Protein AF-0000000080875161 (afdb_homodimer)

Sequence (380 aa):
MRLSSLFLLLPAFALGGCERITLDGEDHDDTDQGAIRWHRCPEPSSPDALVIPAVVSSERERNPDGTKLALFQCWEFKYAVPSVPGLETASLIPWGNFAESFQFDIKGAYHQPPHSPPAVSLIVFTSGEGTMTIPGTGQKWRGRGGDILIAADTDGSHEMDWKAGTRVVDFSFSDLEAIPAHEVVPARGAMRLSSLFLLLPAFALGGCERITLDGEDHDDTDQGAIRWHRCPEPSSPDALVIPAVVSSERERNPDGTKLALFQCWEFKYAVPSVPGLETASLIPWGNFAESFQFDIKGAYHQPPHSPPAVSLIVFTSGEGTMTIPGTGQKWRGRGGDILIAADTDGSHEMDWKAGTRVVDFSFSDLEAIPAHEVVPARGA

Foldseek 3Di:
DDPPPPPPPVPDPPPPDPDDPPPPPPPPPPVCVDAQDEWAADDAPDPQKDKAKEKAFDPPDADPVGFTFIDIFIKMDGFPACADVVGGNDTDDDLDDFPDKDKDAAAAKDKFAKDADQAWKKKAKQAFKKKKDRPPPSYIYMDGHGHIYTYHHNRHIIMMTGHHGIIMMITGDPHPVSGDDIDTDDTPPD/DDPPPPPPPPPDPPPPDPPPPPCPPPPPVPVCPDAQDEWAADDAPDPQKDKAKEKAFDPPDADPVGFTFIDIFIKIDGFPACADVVGGNDTDDDLDDFPDKDKDAAAAKDKFAKDADQAWKKKAKQAFKKKKDRPPPSYIYMDGHGHIYTYHHNRHIIIMTGHHGIIMMITGDPHPVSGDDIDTDDTPPD

pLDDT: mean 83.75, std 26.01, range [23.19, 98.81]

Solvent-accessible surface area (backbone atoms only — not comparable to full-atom values): 20676 Å² total; per-residue (Å²): 136,83,82,75,80,80,75,78,74,74,78,78,78,74,77,70,78,70,74,81,76,75,74,77,72,79,77,78,76,76,72,79,74,68,71,77,40,72,63,41,64,50,78,51,94,45,94,62,37,45,58,40,43,29,35,30,42,38,92,80,48,58,41,96,88,65,43,28,27,43,40,82,46,20,36,37,31,61,44,78,37,71,53,34,90,85,41,63,45,19,25,28,35,68,52,42,53,30,66,38,26,36,38,40,39,24,66,37,62,42,75,34,68,74,43,45,51,95,49,30,25,50,33,34,25,35,28,46,37,39,35,38,34,32,79,95,67,38,38,29,39,77,44,31,46,20,35,59,38,34,41,48,19,53,60,13,37,34,26,38,42,37,35,49,58,17,26,35,40,40,34,20,35,82,40,76,83,55,51,62,78,66,42,83,47,77,40,50,94,107,138,87,83,79,78,80,79,81,79,78,77,82,79,76,78,71,79,77,72,80,75,76,76,78,70,79,77,78,76,77,74,78,76,71,70,76,40,72,64,40,64,49,79,52,96,44,95,59,38,46,59,38,43,29,34,30,43,38,92,80,49,58,41,96,87,66,43,27,26,43,38,81,46,21,34,37,32,62,43,77,37,72,54,34,90,86,41,64,46,18,27,29,36,71,51,42,55,30,66,39,26,34,39,40,38,25,67,38,62,44,77,32,66,75,42,44,51,93,50,31,26,49,34,34,27,36,27,45,36,38,35,37,34,32,78,96,67,39,39,30,39,77,45,32,45,20,36,58,38,34,40,50,20,53,59,13,37,34,27,38,43,37,36,49,58,18,26,34,39,40,34,21,35,79,40,75,82,55,52,63,78,64,43,84,46,77,40,51,94,106

Radius of gyration: 35.84 Å; Cα contacts (8 Å, |Δi|>4): 919; chains: 2; bounding box: 133×148×77 Å

Nearest PDB structures (foldseek):
  8w4b-assembly1_A  TM=6.242E-01  e=8.462E-02  Xenopus laevis
  7w2b-assembly4_J  TM=6.092E-01  e=9.417E-02  Xenopus laevis
  8wue-assembly2_F  TM=6.113E-01  e=1.298E-01  Xenopus laevis
  5hk2-assembly1_B  TM=4.617E-01  e=1.608E-01  Homo sapiens
  6djz-assembly1_B  TM=4.595E-01  e=2.744E-01  Homo sapiens

Organism: NCBI:txid59557

Structure (mmCIF, N/CA/C/O backbone):
data_AF-0000000080875161-model_v1
#
loop_
_entity.id
_entity.type
_entity.pdbx_description
1 polymer 'Cupin 2 conserved barrel domain-containing protein'
#
loop_
_atom_site.group_PDB
_atom_site.id
_atom_site.type_symbol
_atom_site.label_atom_id
_atom_site.label_alt_id
_atom_site.label_comp_id
_atom_site.label_asym_id
_atom_site.label_entity_id
_atom_site.label_seq_id
_atom_site.pdbx_PDB_ins_code
_atom_site.Cartn_x
_atom_site.Cartn_y
_atom_site.Cartn_z
_atom_site.occupancy
_atom_site.B_iso_or_equiv
_atom_site.auth_seq_id
_atom_site.auth_comp_id
_atom_site.auth_asym_id
_atom_site.auth_atom_id
_atom_site.pdbx_PDB_model_num
ATOM 1 N N . MET A 1 1 ? 64.75 -75.688 -55.812 1 28.05 1 MET A N 1
ATOM 2 C CA . MET A 1 1 ? 63.938 -75.125 -54.75 1 28.05 1 MET A CA 1
ATOM 3 C C . MET A 1 1 ? 63.5 -73.688 -55.062 1 28.05 1 MET A C 1
ATOM 5 O O . MET A 1 1 ? 64.312 -72.812 -55.125 1 28.05 1 MET A O 1
ATOM 9 N N . ARG A 1 2 ? 62.406 -73.5 -55.938 1 29.41 2 ARG A N 1
ATOM 10 C CA . ARG A 1 2 ? 61.969 -72.438 -56.812 1 29.41 2 ARG A CA 1
ATOM 11 C C . ARG A 1 2 ? 61.438 -71.25 -56 1 29.41 2 ARG A C 1
ATOM 13 O O . ARG A 1 2 ? 60.531 -71.438 -55.188 1 29.41 2 ARG A O 1
ATOM 20 N N . LEU A 1 3 ? 62.219 -70.312 -55.594 1 33.34 3 LEU A N 1
ATOM 21 C CA . LEU A 1 3 ? 62.094 -69.125 -54.75 1 33.34 3 LEU A CA 1
ATOM 22 C C . LEU A 1 3 ? 61.094 -68.125 -55.344 1 33.34 3 LEU A C 1
ATOM 24 O O . LEU A 1 3 ? 61.344 -67.5 -56.375 1 33.34 3 LEU A O 1
ATOM 28 N N . SER A 1 4 ? 59.688 -68.625 -55.281 1 31.45 4 SER A N 1
ATOM 29 C CA . SER A 1 4 ? 58.625 -67.938 -56 1 31.45 4 SER A CA 1
ATOM 30 C C . SER A 1 4 ? 58.438 -66.5 -55.531 1 31.45 4 SER A C 1
ATOM 32 O O . SER A 1 4 ? 58.625 -66.25 -54.344 1 31.45 4 SER A O 1
ATOM 34 N N . SER A 1 5 ? 58.656 -65.5 -56.438 1 30.7 5 SER A N 1
ATOM 35 C CA . SER A 1 5 ? 58.688 -64.062 -56.469 1 30.7 5 SER A CA 1
ATOM 36 C C . SER A 1 5 ? 57.375 -63.469 -56.031 1 3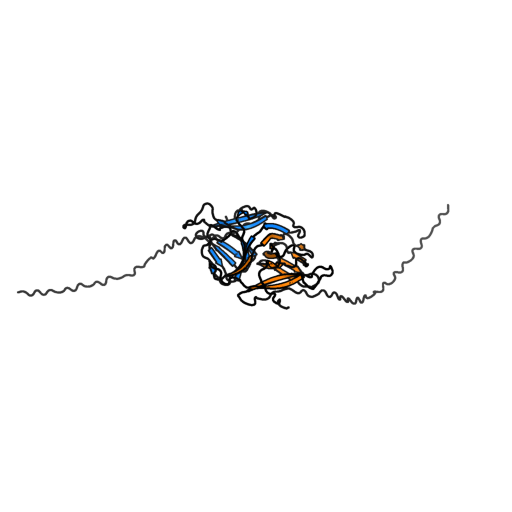0.7 5 SER A C 1
ATOM 38 O O . SER A 1 5 ? 56.375 -63.531 -56.75 1 30.7 5 SER A O 1
ATOM 40 N N . LEU A 1 6 ? 57.062 -63.531 -54.688 1 29.44 6 LEU A N 1
ATOM 41 C CA . LEU A 1 6 ? 55.75 -63.188 -54.125 1 29.44 6 LEU A CA 1
ATOM 42 C C . LEU A 1 6 ? 55.438 -61.719 -54.344 1 29.44 6 LEU A C 1
ATOM 44 O O . LEU A 1 6 ? 56.156 -60.844 -53.812 1 29.44 6 LEU A O 1
ATOM 48 N N . PHE A 1 7 ? 55.062 -61.375 -55.625 1 27.67 7 PHE A N 1
ATOM 49 C CA . PHE A 1 7 ? 54.844 -60 -56.062 1 27.67 7 PHE A CA 1
ATOM 50 C C . PHE A 1 7 ? 53.781 -59.312 -55.219 1 27.67 7 PHE A C 1
ATOM 52 O O . PHE A 1 7 ? 52.656 -59.844 -55.094 1 27.67 7 PHE A O 1
ATOM 59 N N . LEU A 1 8 ? 54.188 -58.531 -54.25 1 26.08 8 LEU A N 1
ATOM 60 C CA . LEU A 1 8 ? 53.469 -57.781 -53.219 1 26.08 8 LEU A CA 1
ATOM 61 C C . LEU A 1 8 ? 52.531 -56.75 -53.844 1 26.08 8 LEU A C 1
ATOM 63 O O . LEU A 1 8 ? 52.969 -55.781 -54.469 1 26.08 8 LEU A O 1
ATOM 67 N N . LEU A 1 9 ? 51.5 -57.312 -54.562 1 26.25 9 LEU A N 1
ATOM 68 C CA . LEU A 1 9 ? 50.562 -56.438 -55.281 1 26.25 9 LEU A CA 1
ATOM 69 C C . LEU A 1 9 ? 49.938 -55.406 -54.344 1 26.25 9 LEU A C 1
ATOM 71 O O . LEU A 1 9 ? 49.281 -55.781 -53.375 1 26.25 9 LEU A O 1
ATOM 75 N N . LEU A 1 10 ? 50.656 -54.281 -54.125 1 29.05 10 LEU A N 1
ATOM 76 C CA . LEU A 1 10 ? 50.219 -53.188 -53.25 1 29.05 10 LEU A CA 1
ATOM 77 C C . LEU A 1 10 ? 48.875 -52.625 -53.688 1 29.05 10 LEU A C 1
ATOM 79 O O . LEU A 1 10 ? 48.719 -52.219 -54.844 1 29.05 10 LEU A O 1
ATOM 83 N N . PRO A 1 11 ? 47.75 -53.219 -53.188 1 28.38 11 PRO A N 1
ATOM 84 C CA . PRO A 1 11 ? 46.406 -52.844 -53.656 1 28.38 11 PRO A CA 1
ATOM 85 C C . PRO A 1 11 ? 46.188 -51.344 -53.625 1 28.38 11 PRO A C 1
ATOM 87 O O . PRO A 1 11 ? 46.812 -50.625 -52.875 1 28.38 11 PRO A O 1
ATOM 90 N N . ALA A 1 12 ? 45.906 -50.719 -54.75 1 25.67 12 ALA A N 1
ATOM 91 C CA . ALA A 1 12 ? 45.594 -49.344 -55.125 1 25.67 12 ALA A CA 1
ATOM 92 C C . ALA A 1 12 ? 44.5 -48.812 -54.219 1 25.67 12 ALA A C 1
ATOM 94 O O . ALA A 1 12 ? 43.438 -49.406 -54.094 1 25.67 12 ALA A O 1
ATOM 95 N N . PHE A 1 13 ? 44.812 -48.094 -53.156 1 26.91 13 PHE A N 1
ATOM 96 C CA . PHE A 1 13 ? 43.969 -47.438 -52.188 1 26.91 13 PHE A CA 1
ATOM 97 C C . PHE A 1 13 ? 43.031 -46.438 -52.875 1 26.91 13 PHE A C 1
ATOM 99 O O . PHE A 1 13 ? 43.5 -45.438 -53.438 1 26.91 13 PHE A O 1
ATOM 106 N N . ALA A 1 14 ? 42.094 -46.938 -53.688 1 24.45 14 ALA A N 1
ATOM 107 C CA . ALA A 1 14 ? 41.156 -46.031 -54.344 1 24.45 14 ALA A CA 1
ATOM 108 C C . ALA A 1 14 ? 40.594 -45.031 -53.344 1 24.45 14 ALA A C 1
ATOM 110 O O . ALA A 1 14 ? 40.094 -45.406 -52.281 1 24.45 14 ALA A O 1
ATOM 111 N N . LEU A 1 15 ? 41.156 -43.812 -53.406 1 27.97 15 LEU A N 1
ATOM 112 C CA . LEU A 1 15 ? 40.781 -42.594 -52.688 1 27.97 15 LEU A CA 1
ATOM 113 C C . LEU A 1 15 ? 39.281 -42.312 -52.875 1 27.97 15 LEU A C 1
ATOM 115 O O . LEU A 1 15 ? 38.844 -41.969 -53.969 1 27.97 15 LEU A O 1
ATOM 119 N N . GLY A 1 16 ? 38.438 -43.281 -52.438 1 25.69 16 GLY A N 1
ATOM 120 C CA . GLY A 1 16 ? 37 -43 -52.594 1 25.69 16 GLY A CA 1
ATOM 121 C C . GLY A 1 16 ? 36.625 -41.594 -52.219 1 25.69 16 GLY A C 1
ATOM 122 O O . GLY A 1 16 ? 37.25 -40.969 -51.344 1 25.69 16 GLY A O 1
ATOM 123 N N . GLY A 1 17 ? 36.156 -40.875 -53.25 1 23.19 17 GLY A N 1
ATOM 124 C CA . GLY A 1 17 ? 35.625 -39.531 -53.312 1 23.19 17 GLY A CA 1
ATOM 125 C C . GLY A 1 17 ? 34.719 -39.188 -52.125 1 23.19 17 GLY A C 1
ATOM 126 O O . GLY A 1 17 ? 33.781 -39.938 -51.844 1 23.19 17 GLY A O 1
ATOM 127 N N . CYS A 1 18 ? 35.188 -38.531 -51.125 1 25.72 18 CYS A N 1
ATOM 128 C CA . CYS A 1 18 ? 34.5 -38.094 -49.938 1 25.72 18 CYS A CA 1
ATOM 129 C C . CYS A 1 18 ? 33.312 -37.219 -50.281 1 25.72 18 CYS A C 1
ATOM 131 O O . CYS A 1 18 ? 32.75 -36.562 -49.406 1 25.72 18 CYS A O 1
ATOM 133 N N . GLU A 1 19 ? 32.625 -37.406 -51.375 1 25.56 19 GLU A N 1
ATOM 134 C CA . GLU A 1 19 ? 31.844 -36.156 -51.469 1 25.56 19 GLU A CA 1
ATOM 135 C C . GLU A 1 19 ? 31.109 -35.875 -50.156 1 25.56 19 GLU A C 1
ATOM 137 O O . GLU A 1 19 ? 30.891 -36.781 -49.344 1 25.56 19 GLU A O 1
ATOM 142 N N . ARG A 1 20 ? 30.703 -34.406 -50.125 1 24.88 20 ARG A N 1
ATOM 143 C CA . ARG A 1 20 ? 30.078 -33.469 -49.219 1 24.88 20 ARG A CA 1
ATOM 144 C C . ARG A 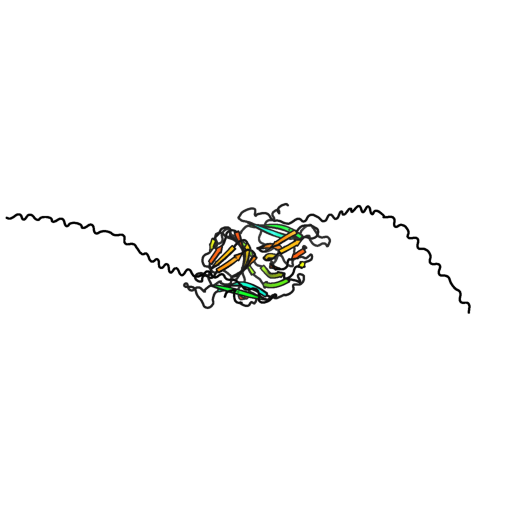1 20 ? 28.672 -33.906 -48.844 1 24.88 20 ARG A C 1
ATOM 146 O O . ARG A 1 20 ? 27.781 -33.969 -49.688 1 24.88 20 ARG A O 1
ATOM 153 N N . ILE A 1 21 ? 28.594 -34.844 -47.938 1 23.67 21 ILE A N 1
ATOM 154 C CA . ILE A 1 21 ? 27.25 -35.094 -47.406 1 23.67 21 ILE A CA 1
ATOM 155 C C . ILE A 1 21 ? 26.594 -33.781 -47 1 23.67 21 ILE A C 1
ATOM 157 O O . ILE A 1 21 ? 27.141 -33.031 -46.219 1 23.67 21 ILE A O 1
ATOM 161 N N . THR A 1 22 ? 25.938 -33.156 -47.969 1 24.25 22 THR A N 1
ATOM 162 C CA . THR A 1 22 ? 25.031 -32.062 -47.688 1 24.25 22 THR A CA 1
ATOM 163 C C . THR A 1 22 ? 24.031 -32.469 -46.594 1 24.25 22 THR A C 1
ATOM 165 O O . THR A 1 22 ? 23.234 -33.406 -46.812 1 24.25 22 THR A O 1
ATOM 168 N N . LEU A 1 23 ? 24.406 -32.406 -45.312 1 23.62 23 LEU A N 1
ATOM 169 C CA . LEU A 1 23 ? 23.484 -32.562 -44.219 1 23.62 23 LEU A CA 1
ATOM 170 C C . LEU A 1 23 ? 22.234 -31.719 -44.406 1 23.62 23 LEU A C 1
ATOM 172 O O . LEU A 1 23 ? 22.312 -30.5 -44.469 1 23.62 23 LEU A O 1
ATOM 176 N N . ASP A 1 24 ? 21.344 -32.156 -45.219 1 25.91 24 ASP A N 1
ATOM 177 C CA . ASP A 1 24 ? 19.984 -31.594 -45.125 1 25.91 24 ASP A CA 1
ATOM 178 C C . ASP A 1 24 ? 19.484 -31.609 -43.688 1 25.91 24 ASP A C 1
ATOM 180 O O . ASP A 1 24 ? 19.172 -32.656 -43.156 1 25.91 24 ASP A O 1
ATOM 184 N N . GLY A 1 25 ? 20.156 -31.031 -42.719 1 23.97 25 GLY A N 1
ATOM 185 C CA . GLY A 1 25 ? 19.656 -30.906 -41.344 1 23.97 25 GLY A CA 1
ATOM 186 C C . GLY A 1 25 ? 18.234 -30.391 -41.281 1 23.97 25 GLY A C 1
ATOM 187 O O . GLY A 1 25 ? 17.984 -29.203 -41.5 1 23.97 25 GLY A O 1
ATOM 188 N N . GLU A 1 26 ? 17.156 -31.109 -41.656 1 29.55 26 GLU A N 1
ATOM 189 C CA . GLU A 1 26 ? 15.797 -30.75 -41.281 1 29.55 26 GLU A CA 1
ATOM 190 C C . GLU A 1 26 ? 15.711 -30.5 -39.781 1 29.55 26 GLU A C 1
ATOM 192 O O . GLU A 1 26 ? 15.867 -31.422 -38.969 1 29.55 26 GLU A O 1
ATOM 197 N N . ASP A 1 27 ? 16.234 -29.469 -39.188 1 28.19 27 ASP A N 1
ATOM 198 C CA . ASP A 1 27 ? 15.938 -29.047 -37.812 1 28.19 27 ASP A CA 1
ATOM 199 C C . ASP A 1 27 ? 14.43 -28.969 -37.562 1 28.19 27 ASP A C 1
ATOM 201 O O . ASP A 1 27 ? 13.75 -28.109 -38.125 1 28.19 27 ASP A O 1
ATOM 205 N N . HIS A 1 28 ? 13.648 -30.016 -37.406 1 30.58 28 HIS A N 1
ATOM 206 C CA . HIS A 1 28 ? 12.344 -30 -36.781 1 30.58 28 HIS A CA 1
ATOM 207 C C . HIS A 1 28 ? 12.414 -29.406 -35.375 1 30.58 28 HIS A C 1
ATOM 209 O O . HIS A 1 28 ? 12.766 -30.094 -34.406 1 30.58 28 HIS A O 1
ATOM 215 N N . ASP A 1 29 ? 12.883 -28.234 -35.062 1 30.44 29 ASP A N 1
ATOM 216 C CA . ASP A 1 29 ? 12.688 -27.562 -33.781 1 30.44 29 ASP A CA 1
ATOM 217 C C . ASP A 1 29 ? 11.211 -27.547 -33.406 1 30.44 29 ASP A C 1
ATOM 219 O O . ASP A 1 29 ? 10.461 -26.688 -33.844 1 30.44 29 ASP A O 1
ATOM 223 N N . ASP A 1 30 ? 10.508 -28.531 -33.156 1 33.06 30 ASP A N 1
ATOM 224 C CA . ASP A 1 30 ? 9.234 -28.594 -32.438 1 33.06 30 ASP A CA 1
ATOM 225 C C . ASP A 1 30 ? 9.336 -27.906 -31.094 1 33.06 30 ASP A C 1
ATOM 227 O O . ASP A 1 30 ? 9.445 -28.562 -30.062 1 33.06 30 ASP A O 1
ATOM 231 N N . THR A 1 31 ? 10.164 -26.984 -30.656 1 35.44 31 THR A N 1
ATOM 232 C CA . THR A 1 31 ? 10.023 -26.219 -29.438 1 35.44 31 THR A CA 1
ATOM 233 C C . THR A 1 31 ? 8.617 -25.641 -29.312 1 35.44 31 THR A C 1
ATOM 235 O O . THR A 1 31 ? 8.281 -24.672 -29.984 1 35.44 31 THR A O 1
ATOM 238 N N . ASP A 1 32 ? 7.59 -26.297 -29.125 1 35.56 32 ASP A N 1
ATOM 239 C CA . ASP A 1 32 ? 6.285 -25.828 -28.672 1 35.56 32 ASP A CA 1
ATOM 240 C C . ASP A 1 32 ? 6.441 -24.75 -27.594 1 35.56 32 ASP A C 1
ATOM 242 O O . ASP A 1 32 ? 6.531 -25.047 -26.406 1 35.56 32 ASP A O 1
ATOM 246 N N . GLN A 1 33 ? 7.355 -23.844 -27.344 1 42.84 33 GLN A N 1
ATOM 247 C CA . GLN A 1 33 ? 7.398 -22.641 -26.516 1 42.84 33 GLN A CA 1
ATOM 248 C C . GLN A 1 33 ? 6.023 -21.984 -26.422 1 42.84 33 GLN A C 1
ATOM 250 O O . GLN A 1 33 ? 5.578 -21.344 -27.375 1 42.84 33 GLN A O 1
ATOM 255 N N . GLY A 1 34 ? 5.02 -22.469 -25.75 1 51.78 34 GLY A N 1
ATOM 256 C CA . GLY A 1 34 ? 3.637 -22.047 -25.578 1 51.78 34 GLY A CA 1
ATOM 257 C C . GLY A 1 34 ? 3.477 -20.547 -25.469 1 51.78 34 GLY A C 1
ATOM 258 O O . GLY A 1 34 ? 4.441 -19.828 -25.188 1 51.78 34 GLY A O 1
ATOM 259 N N . ALA A 1 35 ? 2.502 -19.906 -26.125 1 76.19 35 ALA A N 1
ATOM 260 C CA . ALA A 1 35 ? 2.121 -18.5 -26.203 1 76.19 35 ALA A CA 1
ATOM 261 C C . ALA A 1 35 ? 1.954 -17.891 -24.828 1 76.19 35 ALA A C 1
ATOM 263 O O . ALA A 1 35 ? 1.415 -18.516 -23.922 1 76.19 35 ALA A O 1
ATOM 264 N N . ILE A 1 36 ? 2.727 -16.906 -24.453 1 86.25 36 ILE A N 1
ATOM 265 C CA . ILE A 1 36 ? 2.555 -16.109 -23.25 1 86.25 36 ILE A CA 1
ATOM 266 C C . ILE A 1 36 ? 1.12 -15.594 -23.172 1 86.25 36 ILE A C 1
ATOM 268 O O . ILE A 1 36 ? 0.604 -15.023 -24.125 1 86.25 36 ILE A O 1
ATOM 272 N N . ARG A 1 37 ? 0.488 -15.914 -22.094 1 92.94 37 ARG A N 1
ATOM 273 C CA . ARG A 1 37 ? -0.843 -15.398 -21.797 1 92.94 37 ARG A CA 1
ATOM 274 C C . ARG A 1 37 ? -0.813 -14.477 -20.578 1 92.94 37 ARG A C 1
ATOM 276 O O . ARG A 1 37 ? -0.592 -14.938 -19.453 1 92.94 37 ARG A O 1
ATOM 283 N N . TRP A 1 38 ? -1.047 -13.25 -20.844 1 96.5 38 TRP A N 1
ATOM 284 C CA . TRP A 1 38 ? -1.046 -12.273 -19.75 1 96.5 38 TRP A CA 1
ATOM 285 C C . TRP A 1 38 ? -2.395 -12.25 -19.047 1 96.5 38 TRP A C 1
ATOM 287 O O . TRP A 1 38 ? -3.441 -12.164 -19.688 1 96.5 38 TRP A O 1
ATOM 297 N N . HIS A 1 39 ? -2.303 -12.375 -17.766 1 97.38 39 HIS A N 1
ATOM 298 C CA . HIS A 1 39 ? -3.512 -12.297 -16.953 1 97.38 39 HIS A CA 1
ATOM 299 C C . HIS A 1 39 ? -3.969 -10.852 -16.781 1 97.38 39 HIS A C 1
ATOM 301 O O . HIS A 1 39 ? -3.201 -10.008 -16.328 1 97.38 39 HIS A O 1
ATOM 307 N N . ARG A 1 40 ? -5.211 -10.602 -17.141 1 96.75 40 ARG A N 1
ATOM 308 C CA . ARG A 1 40 ? -5.82 -9.281 -17.031 1 96.75 40 ARG A CA 1
ATOM 309 C C . ARG A 1 40 ? -7.227 -9.375 -16.438 1 96.75 40 ARG A C 1
ATOM 311 O O . ARG A 1 40 ? -8.055 -10.156 -16.922 1 96.75 40 ARG A O 1
ATOM 318 N N . CYS A 1 41 ? -7.391 -8.562 -15.461 1 98.12 41 CYS A N 1
ATOM 319 C CA . CYS A 1 41 ? -8.719 -8.562 -14.852 1 98.12 41 CYS A CA 1
ATOM 320 C C . CYS A 1 41 ? -9.648 -7.598 -15.578 1 98.12 41 CYS A C 1
ATOM 322 O O . CYS A 1 41 ? -9.195 -6.625 -16.188 1 98.12 41 CYS A O 1
ATOM 324 N N . PRO A 1 42 ? -10.922 -7.867 -15.516 1 97.69 42 PRO A N 1
ATOM 325 C CA . PRO A 1 42 ? -11.898 -6.965 -16.125 1 97.69 42 PRO A CA 1
ATOM 326 C C . PRO A 1 42 ? -12.141 -5.711 -15.281 1 97.69 42 PRO A C 1
ATOM 328 O O . PRO A 1 42 ? -11.656 -5.621 -14.148 1 97.69 42 PRO A O 1
ATOM 331 N N . GLU A 1 43 ? -12.836 -4.793 -15.953 1 96.06 43 GLU A N 1
ATOM 332 C CA . GLU A 1 43 ? -13.422 -3.723 -15.148 1 96.06 43 GLU A CA 1
ATOM 333 C C . GLU A 1 43 ? -14.461 -4.266 -14.172 1 96.06 43 GLU A C 1
ATOM 335 O O . GLU A 1 43 ? -15.086 -5.301 -14.438 1 96.06 43 GLU A O 1
ATOM 340 N N . PRO A 1 44 ? -14.602 -3.572 -13.039 1 97.06 44 PRO A N 1
ATOM 341 C CA . PRO A 1 44 ? -15.633 -4.039 -12.102 1 97.06 44 PRO A CA 1
ATOM 342 C C . PRO A 1 44 ? -17.016 -4.105 -12.734 1 97.06 44 PRO A C 1
ATOM 344 O O . PRO A 1 44 ? -17.312 -3.361 -13.672 1 97.06 44 PRO A O 1
ATOM 347 N N . SER A 1 45 ? -17.875 -4.941 -12.18 1 96.31 45 SER A N 1
ATOM 348 C CA . SER A 1 45 ? -19.219 -5.16 -12.703 1 96.31 45 SER A CA 1
ATOM 349 C C . SER A 1 45 ? -20.109 -3.947 -12.453 1 96.31 45 SER A C 1
ATOM 351 O O . SER A 1 45 ? -21.141 -3.771 -13.125 1 96.31 45 SER A O 1
ATOM 353 N N . SER A 1 46 ? -19.812 -3.182 -11.445 1 94.94 46 SER A N 1
ATOM 354 C CA . SER A 1 46 ? -20.516 -1.961 -11.086 1 94.94 46 SER A CA 1
ATOM 355 C C . SER A 1 46 ? -19.594 -0.952 -10.422 1 94.94 46 SER A C 1
ATOM 357 O O . SER A 1 46 ? -18.5 -1.309 -9.977 1 94.94 46 SER A O 1
ATOM 359 N N . PRO A 1 47 ? -20.078 0.308 -10.32 1 92.12 47 PRO A N 1
ATOM 360 C CA . PRO A 1 47 ? -19.266 1.313 -9.633 1 92.12 47 PRO A CA 1
ATOM 361 C C . PRO A 1 47 ? -19.109 1.026 -8.141 1 92.12 47 PRO A C 1
ATOM 363 O O . PRO A 1 47 ? -18.297 1.655 -7.469 1 92.12 47 PRO A O 1
ATOM 366 N N . ASP A 1 48 ? -19.812 0.053 -7.66 1 94.44 48 ASP A N 1
ATOM 367 C CA . ASP A 1 48 ? -19.797 -0.256 -6.234 1 94.44 48 ASP A CA 1
ATOM 368 C C . ASP A 1 48 ? -18.859 -1.423 -5.941 1 94.44 48 ASP A C 1
ATOM 370 O O . ASP A 1 48 ? -18.953 -2.051 -4.883 1 94.44 48 ASP A O 1
ATOM 374 N N . ALA A 1 49 ? -17.969 -1.66 -6.871 1 97.38 49 ALA A N 1
ATOM 375 C CA . ALA A 1 49 ? -17.094 -2.816 -6.691 1 97.38 49 ALA A CA 1
ATOM 376 C C . ALA A 1 49 ? -15.664 -2.488 -7.102 1 97.38 49 ALA A C 1
ATOM 378 O O . ALA A 1 49 ? -15.422 -1.487 -7.781 1 97.38 49 ALA A O 1
ATOM 379 N N . LEU A 1 50 ? -14.773 -3.307 -6.617 1 97.75 50 LEU A N 1
ATOM 380 C CA . LEU A 1 50 ? -13.359 -3.271 -6.961 1 97.75 50 LEU A CA 1
ATOM 381 C C . LEU A 1 50 ? -12.867 -4.656 -7.367 1 97.75 50 LEU A C 1
ATOM 383 O O . LEU A 1 50 ? -13.188 -5.652 -6.715 1 97.75 50 LEU A O 1
ATOM 387 N N . VAL A 1 51 ? -12.117 -4.719 -8.43 1 98.5 51 VAL A N 1
ATOM 388 C CA . VAL A 1 51 ? -11.57 -5.996 -8.875 1 98.5 51 VAL A CA 1
ATOM 389 C C . VAL A 1 51 ? -10.062 -6.02 -8.648 1 98.5 51 VAL A C 1
ATOM 391 O O . VAL A 1 51 ? -9.352 -5.086 -9.039 1 98.5 51 VAL A O 1
ATOM 394 N N . ILE A 1 52 ? -9.609 -7.086 -7.996 1 98.62 52 ILE A N 1
ATOM 395 C CA . ILE A 1 52 ? -8.188 -7.262 -7.691 1 98.62 52 ILE A CA 1
ATOM 396 C C . ILE A 1 52 ? -7.719 -8.617 -8.211 1 98.62 52 ILE A C 1
ATOM 398 O O . ILE A 1 52 ? -8.391 -9.633 -8.016 1 98.62 52 ILE A O 1
ATOM 402 N N . PRO A 1 53 ? -6.574 -8.609 -8.922 1 98.81 53 PRO A N 1
ATOM 403 C CA . PRO A 1 53 ? -6.012 -9.914 -9.273 1 98.81 53 PRO A CA 1
ATOM 404 C C . PRO A 1 53 ? -5.574 -10.711 -8.047 1 98.81 53 PRO A C 1
ATOM 406 O O . PRO A 1 53 ? -5.121 -10.133 -7.059 1 98.81 53 PRO A O 1
ATOM 409 N N . ALA A 1 54 ? -5.703 -12.016 -8.203 1 98.81 54 ALA A N 1
ATOM 410 C CA . ALA A 1 54 ? -5.285 -12.945 -7.156 1 98.81 54 ALA A CA 1
ATOM 411 C C . ALA A 1 54 ? -4.586 -14.164 -7.754 1 98.81 54 ALA A C 1
ATOM 413 O O . ALA A 1 54 ? -4.867 -14.562 -8.883 1 98.81 54 ALA A O 1
ATOM 414 N N . VAL A 1 55 ? -3.6 -14.656 -7.051 1 98.75 55 VAL A N 1
ATOM 415 C CA . VAL A 1 55 ? -3.035 -15.961 -7.355 1 98.75 55 VAL A CA 1
ATOM 416 C C . VAL A 1 55 ? -3.373 -16.938 -6.234 1 98.75 55 VAL A C 1
ATOM 418 O O . VAL A 1 55 ? -3.223 -16.625 -5.055 1 98.75 55 VAL A O 1
ATOM 421 N N . VAL A 1 56 ? -3.902 -18.094 -6.625 1 98.31 56 VAL A N 1
ATOM 422 C CA . VAL A 1 56 ? -4.395 -19.062 -5.648 1 98.31 56 VAL A CA 1
ATOM 423 C C . VAL A 1 56 ? -3.814 -20.438 -5.941 1 98.31 56 VAL A C 1
ATOM 425 O O . VAL A 1 56 ? -3.207 -20.656 -6.992 1 98.31 56 VAL A O 1
ATOM 428 N N . SER A 1 57 ? -3.949 -21.344 -4.996 1 97.56 57 SER A N 1
ATOM 429 C CA . SER A 1 57 ? -3.607 -22.734 -5.215 1 97.56 57 SER A CA 1
ATOM 430 C C . SER A 1 57 ? -4.793 -23.516 -5.773 1 97.56 57 SER A C 1
ATOM 432 O O . SER A 1 57 ? -5.883 -23.5 -5.199 1 97.56 57 SER A O 1
ATOM 434 N N . SER A 1 58 ? -4.488 -24.188 -6.871 1 96.81 58 SER A N 1
ATOM 435 C CA . SER A 1 58 ? -5.547 -25 -7.461 1 96.81 58 SER A CA 1
ATOM 436 C C . SER A 1 58 ? -5.969 -26.125 -6.52 1 96.81 58 SER A C 1
ATOM 438 O O . SER A 1 58 ? -5.121 -26.766 -5.891 1 96.81 58 SER A O 1
ATOM 440 N N . GLU A 1 59 ? -7.242 -26.344 -6.41 1 93.75 59 GLU A N 1
ATOM 441 C CA . GLU A 1 59 ? -7.734 -27.469 -5.605 1 93.75 59 GLU A CA 1
ATOM 442 C C . GLU A 1 59 ? -7.652 -28.781 -6.379 1 93.75 59 GLU A C 1
ATOM 444 O O . GLU A 1 59 ? -7.664 -29.859 -5.785 1 93.75 59 GLU A O 1
ATOM 449 N N . ARG A 1 60 ? -7.465 -28.75 -7.66 1 93.81 60 ARG A N 1
ATOM 450 C CA . ARG A 1 60 ? -7.613 -29.938 -8.492 1 93.81 60 ARG A CA 1
ATOM 451 C C . ARG A 1 60 ? -6.312 -30.266 -9.219 1 93.81 60 ARG A C 1
ATOM 453 O O . ARG A 1 60 ? -5.914 -31.422 -9.297 1 93.81 60 ARG A O 1
ATOM 460 N N . GLU A 1 61 ? -5.723 -29.219 -9.734 1 94 61 GLU A N 1
ATOM 461 C CA . GLU A 1 61 ? -4.551 -29.438 -10.578 1 94 61 GLU A CA 1
ATOM 462 C C . GLU A 1 61 ? -3.266 -29.406 -9.758 1 94 61 GLU A C 1
ATOM 464 O O . GLU A 1 61 ? -3.17 -28.672 -8.773 1 94 61 GLU A O 1
ATOM 469 N N . ARG A 1 62 ? -2.285 -30.219 -10.188 1 93.69 62 ARG A N 1
ATOM 470 C CA . ARG A 1 62 ? -1.003 -30.328 -9.5 1 93.69 62 ARG A CA 1
ATOM 471 C C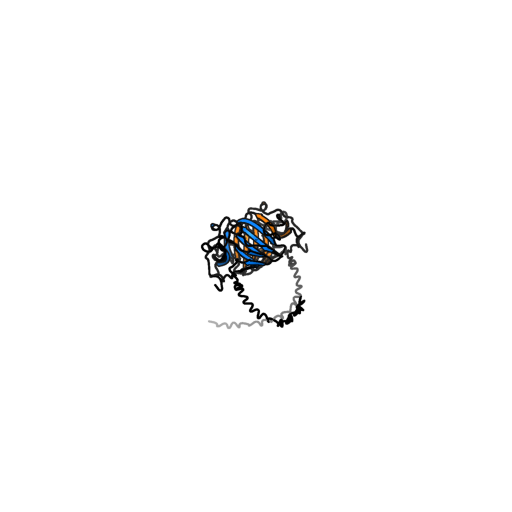 . ARG A 1 62 ? 0.158 -30.188 -10.477 1 93.69 62 ARG A C 1
ATOM 473 O O . ARG A 1 62 ? 0.027 -30.5 -11.656 1 93.69 62 ARG A O 1
ATOM 480 N N . ASN A 1 63 ? 1.204 -29.688 -9.969 1 89.62 63 ASN A N 1
ATOM 481 C CA . ASN A 1 63 ? 2.475 -29.719 -10.68 1 89.62 63 ASN A CA 1
ATOM 482 C C . ASN A 1 63 ? 3.045 -31.125 -10.766 1 89.62 63 ASN A C 1
ATOM 484 O O . ASN A 1 63 ? 2.59 -32.031 -10.055 1 89.62 63 ASN A O 1
ATOM 488 N N . PRO A 1 64 ? 4.105 -31.297 -11.602 1 86.62 64 PRO A N 1
ATOM 489 C CA . PRO A 1 64 ? 4.73 -32.625 -11.695 1 86.62 64 PRO A CA 1
ATOM 490 C C . PRO A 1 64 ? 5.348 -33.094 -10.383 1 86.62 64 PRO A C 1
ATOM 492 O O . PRO A 1 64 ? 5.41 -34.281 -10.109 1 86.62 64 PRO A O 1
ATOM 495 N N . ASP A 1 65 ? 5.719 -32.125 -9.539 1 85.5 65 ASP A N 1
ATOM 496 C CA . ASP A 1 65 ? 6.387 -32.469 -8.289 1 85.5 65 ASP A CA 1
ATOM 497 C C . ASP A 1 65 ? 5.375 -32.719 -7.176 1 85.5 65 ASP A C 1
ATOM 499 O O . ASP A 1 65 ? 5.754 -32.969 -6.027 1 85.5 65 ASP A O 1
ATOM 503 N N . GLY A 1 66 ? 4.109 -32.625 -7.484 1 88.81 66 GLY A N 1
ATOM 504 C CA . GLY A 1 66 ? 3.062 -32.969 -6.539 1 88.81 66 GLY A CA 1
ATOM 505 C C . GLY A 1 66 ? 2.461 -31.75 -5.848 1 88.81 66 GLY A C 1
ATOM 506 O O . GLY A 1 66 ? 1.408 -31.859 -5.215 1 88.81 66 GLY A O 1
ATOM 507 N N . THR A 1 67 ? 3.076 -30.625 -5.934 1 88.88 67 THR A N 1
ATOM 508 C CA . THR A 1 67 ? 2.512 -29.422 -5.328 1 88.88 67 THR A CA 1
ATOM 509 C C . THR A 1 67 ? 1.296 -28.938 -6.113 1 88.88 67 THR A C 1
ATOM 511 O O . THR A 1 67 ? 1.121 -29.297 -7.281 1 88.88 67 THR A O 1
ATOM 514 N N . LYS A 1 68 ? 0.485 -28.25 -5.488 1 96.25 68 LYS A N 1
ATOM 515 C CA . LYS A 1 68 ? -0.675 -27.703 -6.191 1 96.25 68 LYS A CA 1
ATOM 516 C C . LYS A 1 68 ? -0.25 -26.688 -7.254 1 96.25 68 LYS A C 1
ATOM 518 O O . LYS A 1 68 ? 0.723 -25.953 -7.07 1 96.25 68 LYS A O 1
ATOM 523 N N . LEU A 1 69 ? -0.967 -26.719 -8.281 1 97.31 69 LEU A N 1
ATOM 524 C CA . LEU A 1 69 ? -0.751 -25.703 -9.305 1 97.31 69 LEU A CA 1
ATOM 525 C C . LEU A 1 69 ? -1.249 -24.344 -8.836 1 97.31 69 LEU A C 1
ATOM 527 O O . LEU A 1 69 ? -2.326 -24.234 -8.25 1 97.31 69 LEU A O 1
ATOM 531 N N . ALA A 1 70 ? -0.486 -23.281 -9.047 1 98.06 70 ALA A N 1
ATOM 532 C CA . ALA A 1 70 ? -0.974 -21.922 -8.844 1 98.06 70 ALA A CA 1
ATOM 533 C C . ALA A 1 70 ? -1.847 -21.469 -10.016 1 98.06 70 ALA A C 1
ATOM 535 O O . ALA A 1 70 ? -1.601 -21.844 -11.156 1 98.06 70 ALA A O 1
ATOM 536 N N . LEU A 1 71 ? -2.826 -20.656 -9.695 1 97 71 LEU A N 1
ATOM 537 C CA . LEU A 1 71 ? -3.764 -20.125 -10.68 1 97 71 LEU A CA 1
ATOM 538 C C . LEU A 1 71 ? -4.012 -18.641 -10.445 1 97 71 LEU A C 1
ATOM 540 O O . LEU A 1 71 ? -4.152 -18.203 -9.305 1 97 71 LEU A O 1
ATOM 544 N N . PHE A 1 72 ? -4.113 -17.938 -11.641 1 98.25 72 PHE A N 1
ATOM 545 C CA . PHE A 1 72 ? -4.562 -16.547 -11.539 1 98.25 72 PHE A CA 1
ATOM 546 C C . PHE A 1 72 ? -6.082 -16.469 -11.508 1 98.25 72 PHE A C 1
ATOM 548 O O . PHE A 1 72 ? -6.762 -17.219 -12.227 1 98.25 72 PHE A O 1
ATOM 555 N N . GLN A 1 73 ? -6.543 -15.641 -10.703 1 98.38 73 GLN A N 1
ATOM 556 C CA . GLN A 1 73 ? -7.957 -15.297 -10.641 1 98.38 73 GLN A CA 1
ATOM 557 C C . GLN A 1 73 ? -8.148 -13.781 -10.562 1 98.38 73 GLN A C 1
ATOM 559 O O . GLN A 1 73 ? -7.203 -13.047 -10.289 1 98.38 73 GLN A O 1
ATOM 564 N N . CYS A 1 74 ? -9.352 -13.336 -10.867 1 98.81 74 CYS A N 1
ATOM 565 C CA . CYS A 1 74 ? -9.812 -11.977 -10.586 1 98.81 74 CYS A CA 1
ATOM 566 C C . CYS A 1 74 ? -10.891 -11.977 -9.508 1 98.81 74 CYS A C 1
ATOM 568 O O . CYS A 1 74 ? -11.93 -12.609 -9.664 1 98.81 74 CYS A O 1
ATOM 570 N N . TRP A 1 75 ? -10.633 -11.281 -8.438 1 98.81 75 TRP A N 1
ATOM 571 C CA . TRP A 1 75 ? -11.57 -11.219 -7.324 1 98.81 75 TRP A CA 1
ATOM 572 C C . TRP A 1 75 ? -12.297 -9.875 -7.305 1 98.81 75 TRP A C 1
ATOM 574 O O . TRP A 1 75 ? -11.664 -8.82 -7.312 1 98.81 75 TRP A O 1
ATOM 584 N N . GLU A 1 76 ? -13.602 -9.93 -7.266 1 98.81 76 GLU A N 1
ATOM 585 C CA . GLU A 1 76 ? -14.406 -8.719 -7.148 1 98.81 76 GLU A CA 1
ATOM 586 C C . GLU A 1 76 ? -14.938 -8.547 -5.73 1 98.81 76 GLU A C 1
ATOM 588 O O . GLU A 1 76 ? -15.578 -9.453 -5.188 1 98.81 76 GLU A O 1
ATOM 593 N N . PHE A 1 77 ? -14.641 -7.398 -5.133 1 98.56 77 PHE A N 1
ATOM 594 C CA . PHE A 1 77 ? -15.102 -7.008 -3.809 1 98.56 77 PHE A CA 1
ATOM 595 C C . PHE A 1 77 ? -16.172 -5.93 -3.908 1 98.56 77 PHE A C 1
ATOM 597 O O . PHE A 1 77 ? -16.031 -4.965 -4.656 1 98.56 77 PHE A O 1
ATOM 604 N N . LYS A 1 78 ? -17.172 -6.078 -3.158 1 97.62 78 LYS A N 1
ATOM 605 C CA . LYS A 1 78 ? -18.141 -4.988 -3.012 1 97.62 78 LYS A CA 1
ATOM 606 C C . LYS A 1 78 ? -17.75 -4.066 -1.858 1 97.62 78 LYS A C 1
ATOM 608 O O . LYS A 1 78 ? -17.328 -4.531 -0.801 1 97.62 78 LYS A O 1
ATOM 613 N N . TYR A 1 79 ? -17.953 -2.766 -2.16 1 97.44 79 TYR A N 1
ATOM 614 C CA . TYR A 1 79 ? -17.703 -1.831 -1.07 1 97.44 79 TYR A CA 1
ATOM 615 C C . TYR A 1 79 ? -18.703 -2.016 0.058 1 97.44 79 TYR A C 1
ATOM 617 O O . TYR A 1 79 ? -19.906 -2.041 -0.179 1 97.44 79 TYR A O 1
ATOM 625 N N . ALA A 1 80 ? -18.234 -2.146 1.251 1 95.38 80 ALA A N 1
ATOM 626 C CA . ALA A 1 80 ? -19.078 -2.326 2.426 1 95.38 80 ALA A CA 1
ATOM 627 C C . ALA A 1 80 ? -19.719 -1.006 2.85 1 95.38 80 ALA A C 1
ATOM 629 O O . ALA A 1 80 ? -20.812 -0.991 3.422 1 95.38 80 ALA A O 1
ATOM 630 N N . VAL A 1 81 ? -19.031 0.15 2.639 1 91.12 81 VAL A N 1
ATOM 631 C CA . VAL A 1 81 ? -19.5 1.502 2.922 1 91.12 81 VAL A CA 1
ATOM 632 C C . VAL A 1 81 ? -19.469 2.34 1.647 1 91.12 81 VAL A C 1
ATOM 634 O O . VAL A 1 81 ? -18.391 2.754 1.199 1 91.12 81 VAL A O 1
ATOM 637 N N . PRO A 1 82 ? -20.562 2.637 1.141 1 87.75 82 PRO A N 1
ATOM 638 C CA . PRO A 1 82 ? -20.609 3.303 -0.163 1 87.75 82 PRO A CA 1
ATOM 639 C C . PRO A 1 82 ? -20.266 4.793 -0.075 1 87.75 82 PRO A C 1
ATOM 641 O O . PRO A 1 82 ? -19.828 5.387 -1.059 1 87.75 82 PRO A O 1
ATOM 644 N N . SER A 1 83 ? -20.531 5.328 1.101 1 89.06 83 SER A N 1
ATOM 645 C CA . SER A 1 83 ? -20.219 6.727 1.362 1 89.06 83 SER A CA 1
ATOM 646 C C . SER A 1 83 ? -19.656 6.914 2.773 1 89.06 83 SER A C 1
ATOM 648 O O . SER A 1 83 ? -20.391 6.77 3.754 1 89.06 83 SER A O 1
ATOM 650 N N . VAL A 1 84 ? -18.391 7.277 2.814 1 92.12 84 VAL A N 1
ATOM 651 C CA . VAL A 1 84 ? -17.703 7.371 4.102 1 92.12 84 VAL A CA 1
ATOM 652 C C . VAL A 1 84 ? -18.016 8.711 4.758 1 92.12 84 VAL A C 1
ATOM 654 O O . VAL A 1 84 ? -17.828 9.766 4.152 1 92.12 84 VAL A O 1
ATOM 657 N N . PRO A 1 85 ? -18.469 8.68 6.016 1 88.38 85 PRO A N 1
ATOM 658 C CA . PRO A 1 85 ? -18.672 9.953 6.703 1 88.38 85 PRO A CA 1
ATOM 659 C C . PRO A 1 85 ? -17.406 10.82 6.719 1 88.38 85 PRO A C 1
ATOM 661 O O . PRO A 1 85 ? -16.328 10.336 7.074 1 88.38 85 PRO A O 1
ATOM 664 N N . GLY A 1 86 ? -17.531 12.062 6.277 1 90.5 86 GLY A N 1
ATOM 665 C CA . GLY A 1 86 ? -16.406 12.977 6.258 1 90.5 86 GLY A CA 1
ATOM 666 C C . GLY A 1 86 ? -15.586 12.883 4.984 1 90.5 86 GLY A C 1
ATOM 667 O O . GLY A 1 86 ? -14.625 13.633 4.805 1 90.5 86 GLY A O 1
ATOM 668 N N . LEU A 1 87 ? -15.875 11.898 4.203 1 93.75 87 LEU A N 1
ATOM 669 C CA . LEU A 1 87 ? -15.289 11.68 2.887 1 93.75 87 LEU A CA 1
ATOM 670 C C . LEU A 1 87 ? -16.328 11.125 1.914 1 93.75 87 LEU A C 1
ATOM 672 O O . LEU A 1 87 ? -16.172 10.016 1.403 1 93.75 87 LEU A O 1
ATOM 676 N N . GLU A 1 88 ? -17.234 11.938 1.548 1 92.19 88 GLU A N 1
ATOM 677 C CA . GLU A 1 88 ? -18.531 11.5 1.045 1 92.19 88 GLU A CA 1
ATOM 678 C C . GLU A 1 88 ? -18.406 10.836 -0.326 1 92.19 88 GLU A C 1
ATOM 680 O O . GLU A 1 88 ? -19.219 10 -0.698 1 92.19 88 GLU A O 1
ATOM 685 N N . THR A 1 89 ? -17.453 11.148 -1.013 1 95.38 89 THR A N 1
ATOM 686 C CA . THR A 1 89 ? -17.344 10.578 -2.354 1 95.38 89 THR A CA 1
ATOM 687 C C . THR A 1 89 ? -16.547 9.281 -2.328 1 95.38 89 THR A C 1
ATOM 689 O O . THR A 1 89 ? -16.266 8.695 -3.377 1 95.38 89 THR A O 1
ATOM 692 N N . ALA A 1 90 ? -16.219 8.859 -1.159 1 96.62 90 ALA A N 1
ATOM 693 C CA . ALA A 1 90 ? -15.406 7.656 -1.039 1 96.62 90 ALA A CA 1
ATOM 694 C C . ALA A 1 90 ? -16.266 6.449 -0.668 1 96.62 90 ALA A C 1
ATOM 696 O O . ALA A 1 90 ? -17.266 6.586 0.03 1 96.62 90 ALA A O 1
ATOM 697 N N . SER A 1 91 ? -15.859 5.316 -1.209 1 97.5 91 SER A N 1
ATOM 698 C CA . SER A 1 91 ? -16.312 4.008 -0.761 1 97.5 91 SER A CA 1
ATOM 699 C C . SER A 1 91 ? -15.188 3.211 -0.122 1 97.5 91 SER A C 1
ATOM 701 O O . SER A 1 91 ? -14.008 3.521 -0.326 1 97.5 91 SER A O 1
ATOM 703 N N . LEU A 1 92 ? -15.547 2.205 0.674 1 97 92 LEU A N 1
ATOM 704 C CA . LEU A 1 92 ? -14.445 1.553 1.377 1 97 92 LEU A CA 1
ATOM 705 C C . LEU A 1 92 ? -14.695 0.052 1.498 1 97 92 LEU A C 1
ATOM 707 O O . LEU A 1 92 ? -15.844 -0.391 1.551 1 97 92 LEU A O 1
ATOM 711 N N . ILE A 1 93 ? -13.625 -0.728 1.417 1 97.31 93 ILE A N 1
ATOM 712 C CA . ILE A 1 93 ? -13.516 -2.135 1.789 1 97.31 93 ILE A CA 1
ATOM 713 C C . ILE A 1 93 ? -12.695 -2.266 3.07 1 97.31 93 ILE A C 1
ATOM 715 O O . ILE A 1 93 ? -11.531 -1.847 3.117 1 97.31 93 ILE A O 1
ATOM 719 N N . PRO A 1 94 ? -13.297 -2.838 4.113 1 97.31 94 PRO A N 1
ATOM 720 C CA . PRO A 1 94 ? -12.477 -3.148 5.285 1 97.31 94 PRO A CA 1
ATOM 721 C C . PRO A 1 94 ? -11.625 -4.402 5.094 1 97.31 94 PRO A C 1
ATOM 723 O O . PRO A 1 94 ? -12.164 -5.508 4.992 1 97.31 94 PRO A O 1
ATOM 726 N N . TRP A 1 95 ? -10.289 -4.258 5.102 1 96.94 95 TRP A N 1
ATOM 727 C CA . TRP A 1 95 ? -9.406 -5.41 4.953 1 96.94 95 TRP A CA 1
ATOM 728 C C . TRP A 1 95 ? -9.266 -6.16 6.277 1 96.94 95 TRP A C 1
ATOM 730 O O . TRP A 1 95 ? -8.938 -7.348 6.289 1 96.94 95 TRP A O 1
ATOM 740 N N . GLY A 1 96 ? -9.492 -5.422 7.348 1 94.19 96 GLY A N 1
ATOM 741 C CA . GLY A 1 96 ? -9.305 -6.02 8.664 1 94.19 96 GLY A CA 1
ATOM 742 C C . GLY A 1 96 ? -7.875 -5.938 9.156 1 94.19 96 GLY A C 1
ATOM 743 O O . GLY A 1 96 ? -7.18 -4.953 8.898 1 94.19 96 GLY A O 1
ATOM 744 N N . ASN A 1 97 ? -7.52 -6.926 9.961 1 92.81 97 ASN A N 1
ATOM 745 C CA . ASN A 1 97 ? -6.215 -6.961 10.609 1 92.81 97 ASN A CA 1
ATOM 746 C C . ASN A 1 97 ? -5.191 -7.719 9.766 1 92.81 97 ASN A C 1
ATOM 748 O O . ASN A 1 97 ? -5.535 -8.688 9.086 1 92.81 97 ASN A O 1
ATOM 752 N N . PHE A 1 98 ? -3.963 -7.242 9.797 1 94.44 98 PHE A N 1
ATOM 753 C CA . PHE A 1 98 ? -2.844 -7.969 9.211 1 94.44 98 PHE A CA 1
ATOM 754 C C . PHE A 1 98 ? -1.87 -8.43 10.289 1 94.44 98 PHE A C 1
ATOM 756 O O . PHE A 1 98 ? -1.533 -7.66 11.195 1 94.44 98 PHE A O 1
ATOM 763 N N . ALA A 1 99 ? -1.486 -9.688 10.195 1 90.44 99 ALA A N 1
ATOM 764 C CA . ALA A 1 99 ? -0.658 -10.344 11.203 1 90.44 99 ALA A CA 1
ATOM 765 C C . ALA A 1 99 ? 0.782 -9.844 11.141 1 90.44 99 ALA A C 1
ATOM 767 O O . ALA A 1 99 ? 1.43 -9.664 12.18 1 90.44 99 ALA A O 1
ATOM 768 N N . GLU A 1 100 ? 1.347 -9.773 9.992 1 94.12 100 GLU A N 1
ATOM 769 C CA . GLU A 1 100 ? 2.689 -9.258 9.742 1 94.12 100 GLU A CA 1
ATOM 770 C C . GLU A 1 100 ? 2.742 -8.484 8.43 1 94.12 100 GLU A C 1
ATOM 772 O O . GLU A 1 100 ? 1.979 -8.766 7.5 1 94.12 100 GLU A O 1
ATOM 777 N N . SER A 1 101 ? 3.611 -7.531 8.43 1 96.31 101 SER A N 1
ATOM 778 C CA . SER A 1 101 ? 3.764 -6.738 7.211 1 96.31 101 SER A CA 1
ATOM 779 C C . SER A 1 101 ? 5.211 -6.309 7.008 1 96.31 101 SER A C 1
ATOM 781 O O . SER A 1 101 ? 5.938 -6.07 7.98 1 96.31 101 SER A O 1
ATOM 783 N N . PHE A 1 102 ? 5.594 -6.195 5.715 1 97.25 102 PHE A N 1
ATOM 784 C CA . PHE A 1 102 ? 6.973 -5.898 5.355 1 97.25 102 PHE A CA 1
ATOM 785 C C . PHE A 1 102 ? 7.031 -4.922 4.184 1 97.25 102 PHE A C 1
ATOM 787 O O . PHE A 1 102 ? 6.223 -5.008 3.26 1 97.25 102 PHE A O 1
ATOM 794 N N . GLN A 1 103 ? 7.98 -4.055 4.316 1 97.56 103 GLN A N 1
ATOM 795 C CA . GLN A 1 103 ? 8.438 -3.285 3.164 1 97.56 103 GLN A CA 1
ATOM 796 C C . GLN A 1 103 ? 9.625 -3.957 2.488 1 97.56 103 GLN A C 1
ATOM 798 O O . GLN A 1 103 ? 10.695 -4.09 3.09 1 97.56 103 GLN A O 1
ATOM 803 N N . PHE A 1 104 ? 9.43 -4.391 1.234 1 97.88 104 PHE A N 1
ATOM 804 C CA . PHE A 1 104 ? 10.539 -4.949 0.469 1 97.88 104 PHE A CA 1
ATOM 805 C C . PHE A 1 104 ? 11.086 -3.924 -0.518 1 97.88 104 PHE A C 1
ATOM 807 O O . PHE A 1 104 ? 10.32 -3.205 -1.162 1 97.88 104 PHE A O 1
ATOM 814 N N . ASP A 1 105 ? 12.352 -3.828 -0.562 1 98.06 105 ASP A N 1
ATOM 815 C CA . ASP A 1 105 ? 13.078 -3.033 -1.553 1 98.06 105 ASP A CA 1
ATOM 816 C C . ASP A 1 105 ? 14.023 -3.906 -2.371 1 98.06 105 ASP A C 1
ATOM 818 O O . ASP A 1 105 ? 15.055 -4.355 -1.864 1 98.06 105 ASP A O 1
ATOM 822 N N . ILE A 1 106 ? 13.633 -4.145 -3.607 1 98.12 106 ILE A N 1
ATOM 823 C CA . ILE A 1 106 ? 14.453 -4.938 -4.516 1 98.12 106 ILE A CA 1
ATOM 824 C C . ILE A 1 106 ? 15.516 -4.047 -5.16 1 98.12 106 ILE A C 1
ATOM 826 O O . ILE A 1 106 ? 15.219 -3.287 -6.082 1 98.12 106 ILE A O 1
ATOM 830 N N . LYS A 1 107 ? 16.734 -4.203 -4.727 1 97 107 LYS A N 1
ATOM 831 C CA . LYS A 1 107 ? 17.797 -3.277 -5.094 1 97 107 LYS A CA 1
ATOM 832 C C . LYS A 1 107 ? 18.422 -3.656 -6.438 1 97 107 LYS A C 1
ATOM 834 O O . LYS A 1 107 ? 18.922 -2.793 -7.16 1 97 107 LYS A O 1
ATOM 839 N N . GLY A 1 108 ? 18.438 -4.883 -6.707 1 97.06 108 GLY A N 1
ATOM 840 C CA . GLY A 1 108 ? 18.922 -5.426 -7.969 1 97.06 108 GLY A CA 1
ATOM 841 C C . GLY A 1 108 ? 17.938 -6.379 -8.625 1 97.06 108 GLY A C 1
ATOM 842 O O . GLY A 1 108 ? 17.125 -7.012 -7.938 1 97.06 108 GLY A O 1
ATOM 843 N N . ALA A 1 109 ? 18.047 -6.371 -9.914 1 97.94 109 ALA A N 1
ATOM 844 C CA . ALA A 1 109 ? 17.219 -7.348 -10.609 1 97.94 109 ALA A CA 1
ATOM 845 C C . ALA A 1 109 ? 17.422 -8.75 -10.039 1 97.94 109 ALA A C 1
ATOM 847 O O . ALA A 1 109 ? 18.531 -9.109 -9.656 1 97.94 109 ALA A O 1
ATOM 848 N N . TYR A 1 110 ? 16.297 -9.523 -10.047 1 97.88 110 TYR A N 1
ATOM 849 C CA . TYR A 1 110 ? 16.375 -10.844 -9.438 1 97.88 110 TYR A CA 1
ATOM 850 C C . TYR A 1 110 ? 15.312 -11.773 -10 1 97.88 110 TYR A C 1
ATOM 852 O O . TYR A 1 110 ? 14.141 -11.391 -10.102 1 97.88 110 TYR A O 1
ATOM 860 N N . HIS A 1 111 ? 15.75 -12.922 -10.305 1 98.06 111 HIS A N 1
ATOM 861 C CA . HIS A 1 111 ? 14.828 -14.008 -10.602 1 98.06 111 HIS A CA 1
ATOM 862 C C . HIS A 1 111 ? 14.594 -14.891 -9.383 1 98.06 111 HIS A C 1
ATOM 864 O O . HIS A 1 111 ? 15.5 -15.602 -8.945 1 98.06 111 HIS A O 1
ATOM 870 N N . GLN A 1 112 ? 13.43 -14.828 -8.852 1 97.38 112 GLN A N 1
ATOM 871 C CA . GLN A 1 112 ? 13.047 -15.688 -7.738 1 97.38 112 GLN A CA 1
ATOM 872 C C . GLN A 1 112 ? 12.469 -17.016 -8.242 1 97.38 112 GLN A C 1
ATOM 874 O O . GLN A 1 112 ? 11.43 -17.031 -8.906 1 97.38 112 GLN A O 1
ATOM 879 N N . PRO A 1 113 ? 13.133 -18.078 -8.016 1 95.56 113 PRO A N 1
ATOM 880 C CA . PRO A 1 113 ? 12.672 -19.375 -8.508 1 95.56 113 PRO A CA 1
ATOM 881 C C . PRO A 1 113 ? 11.297 -19.75 -7.965 1 95.56 113 PRO A C 1
ATOM 883 O O . PRO A 1 113 ? 10.766 -19.078 -7.074 1 95.56 113 PRO A O 1
ATOM 886 N N . PRO A 1 114 ? 10.742 -20.812 -8.531 1 95 114 PRO A N 1
ATOM 887 C CA . PRO A 1 114 ? 9.414 -21.234 -8.062 1 95 114 PRO A CA 1
ATOM 888 C C . PRO A 1 114 ? 9.344 -21.391 -6.547 1 95 114 PRO A C 1
ATOM 890 O O . PRO A 1 114 ? 10.242 -22 -5.945 1 95 114 PRO A O 1
ATOM 893 N N . HIS A 1 115 ? 8.32 -20.828 -5.965 1 94.5 115 HIS A N 1
ATOM 894 C CA . HIS A 1 115 ? 8.125 -20.844 -4.52 1 94.5 115 HIS A CA 1
ATOM 895 C C . HIS A 1 115 ? 6.676 -20.547 -4.152 1 94.5 115 HIS A C 1
ATOM 897 O O . HIS A 1 115 ? 5.887 -20.141 -5.008 1 94.5 115 HIS A O 1
ATOM 903 N N . SER A 1 116 ? 6.359 -20.844 -2.98 1 95.12 116 SER A N 1
ATOM 904 C CA . SER A 1 116 ? 5.09 -20.438 -2.385 1 95.12 116 SER A CA 1
ATOM 905 C C . SER A 1 116 ? 5.285 -19.266 -1.425 1 95.12 116 SER A C 1
ATOM 907 O O . SER A 1 116 ? 6.289 -19.203 -0.712 1 95.12 116 SER A O 1
ATOM 909 N N . PRO A 1 117 ? 4.332 -18.328 -1.464 1 95.56 117 PRO A N 1
ATOM 910 C CA . PRO A 1 117 ? 4.426 -17.328 -0.393 1 95.56 117 PRO A CA 1
ATOM 911 C C . PRO A 1 117 ? 4.207 -17.922 0.994 1 95.56 117 PRO A C 1
ATOM 913 O O . PRO A 1 117 ? 3.479 -18.906 1.134 1 95.56 117 PRO A O 1
ATOM 916 N N . PRO A 1 118 ? 4.875 -17.391 1.965 1 94.56 118 PRO A N 1
ATOM 917 C CA . PRO A 1 118 ? 4.781 -17.953 3.312 1 94.56 118 PRO A CA 1
ATOM 918 C C . PRO A 1 118 ? 3.414 -17.734 3.953 1 94.56 118 PRO A C 1
ATOM 920 O O . PRO A 1 118 ? 3.066 -18.422 4.922 1 94.56 118 PRO A O 1
ATOM 923 N N . ALA A 1 119 ? 2.652 -16.781 3.521 1 97.06 119 ALA A N 1
ATOM 924 C CA . ALA A 1 119 ? 1.326 -16.453 4.039 1 97.06 119 ALA A CA 1
ATOM 925 C C . ALA A 1 119 ? 0.441 -15.859 2.947 1 97.06 119 ALA A C 1
ATOM 927 O O . ALA A 1 119 ? 0.942 -15.367 1.933 1 97.06 119 ALA A O 1
ATOM 928 N N . VAL A 1 120 ? -0.941 -15.977 3.193 1 97.69 120 VAL A N 1
ATOM 929 C CA . VAL A 1 120 ? -1.864 -15.219 2.354 1 97.69 120 VAL A CA 1
ATOM 930 C C . VAL A 1 120 ? -1.643 -13.719 2.562 1 97.69 120 VAL A C 1
ATOM 932 O O . VAL A 1 120 ? -1.596 -13.242 3.699 1 97.69 120 VAL A O 1
ATOM 935 N N . SER A 1 121 ? -1.513 -13.016 1.413 1 98.06 121 SER A N 1
ATOM 936 C CA . SER A 1 121 ? -1.077 -11.641 1.612 1 98.06 121 SER A CA 1
ATOM 937 C C . SER A 1 121 ? -1.736 -10.695 0.608 1 98.06 121 SER A C 1
ATOM 939 O O . SER A 1 121 ? -2.111 -11.117 -0.489 1 98.06 121 SER A O 1
ATOM 941 N N . LEU A 1 122 ? -1.971 -9.461 1.048 1 98.5 122 LEU A N 1
ATOM 942 C CA . LEU A 1 122 ? -2.215 -8.312 0.188 1 98.5 122 LEU A CA 1
ATOM 943 C C . LEU A 1 122 ? -0.908 -7.609 -0.164 1 98.5 122 LEU A C 1
ATOM 945 O O . LEU A 1 122 ? -0.229 -7.074 0.715 1 98.5 122 LEU A O 1
ATOM 949 N N . ILE A 1 123 ? -0.492 -7.609 -1.434 1 98.69 123 ILE A N 1
ATOM 950 C CA . ILE A 1 123 ? 0.764 -7.02 -1.887 1 98.69 123 ILE A CA 1
ATOM 951 C C . ILE A 1 123 ? 0.482 -5.746 -2.676 1 98.69 123 ILE A C 1
ATOM 953 O O . ILE A 1 123 ? -0.311 -5.754 -3.621 1 98.69 123 ILE A O 1
ATOM 957 N N . VAL A 1 124 ? 1.116 -4.672 -2.283 1 98.75 124 VAL A N 1
ATOM 958 C CA . VAL A 1 124 ? 0.973 -3.4 -2.986 1 98.75 124 VAL A CA 1
ATOM 959 C C . VAL A 1 124 ? 2.32 -2.975 -3.562 1 98.75 124 VAL A C 1
ATOM 961 O O . VAL A 1 124 ? 3.293 -2.805 -2.824 1 98.75 124 VAL A O 1
ATOM 964 N N . PHE A 1 125 ? 2.365 -2.818 -4.883 1 98.81 125 PHE A N 1
ATOM 965 C CA . PHE A 1 125 ? 3.549 -2.273 -5.539 1 98.81 125 PHE A CA 1
ATOM 966 C C . PHE A 1 125 ? 3.617 -0.761 -5.359 1 98.81 125 PHE A C 1
ATOM 968 O O . PHE A 1 125 ? 2.646 -0.053 -5.637 1 98.81 125 PHE A O 1
ATOM 975 N N . THR A 1 126 ? 4.793 -0.32 -4.922 1 98.5 126 THR A N 1
ATOM 976 C CA . THR A 1 126 ? 4.914 1.124 -4.758 1 98.5 126 THR A CA 1
ATOM 977 C C . THR A 1 126 ? 5.871 1.706 -5.797 1 98.5 126 THR A C 1
ATOM 979 O O . THR A 1 126 ? 5.867 2.914 -6.043 1 98.5 126 THR A O 1
ATOM 982 N N . SER A 1 127 ? 6.699 0.933 -6.383 1 98.06 127 SER A N 1
ATOM 983 C CA . SER A 1 127 ? 7.578 1.332 -7.477 1 98.06 127 SER A CA 1
ATOM 984 C C . SER A 1 127 ? 8.086 0.119 -8.25 1 98.06 127 SER A C 1
ATOM 986 O O . SER A 1 127 ? 7.926 -1.019 -7.805 1 98.06 127 SER A O 1
ATOM 988 N N . GLY A 1 128 ? 8.617 0.382 -9.461 1 98.44 128 GLY A N 1
ATOM 989 C CA . GLY A 1 128 ? 9.266 -0.666 -10.234 1 98.44 128 GLY A CA 1
ATOM 990 C C . GLY A 1 128 ? 8.281 -1.608 -10.898 1 98.44 128 GLY A C 1
ATOM 991 O O . GLY A 1 128 ? 7.207 -1.188 -11.328 1 98.44 128 GLY A O 1
ATOM 992 N N . GLU A 1 129 ? 8.82 -2.867 -11.062 1 98.81 129 GLU A N 1
ATOM 993 C CA . GLU A 1 129 ? 8.031 -3.842 -11.805 1 98.81 129 GLU A CA 1
ATOM 994 C C . GLU A 1 129 ? 8.414 -5.27 -11.43 1 98.81 129 GLU A C 1
ATOM 996 O O . GLU A 1 129 ? 9.594 -5.586 -11.289 1 98.81 129 GLU A O 1
ATOM 1001 N N . GLY A 1 130 ? 7.43 -6.086 -11.258 1 98.75 130 GLY A N 1
ATOM 1002 C CA . GLY A 1 130 ? 7.57 -7.52 -11.078 1 98.75 130 GLY A CA 1
ATOM 1003 C C . GLY A 1 130 ? 6.668 -8.328 -12 1 98.75 130 GLY A C 1
ATOM 1004 O O . GLY A 1 130 ? 5.523 -7.938 -12.25 1 98.75 130 GLY A O 1
ATOM 1005 N N . THR A 1 131 ? 7.227 -9.375 -12.5 1 98.81 131 THR A N 1
ATOM 1006 C CA . THR A 1 131 ? 6.445 -10.281 -13.344 1 98.81 131 THR A CA 1
ATOM 1007 C C . THR A 1 131 ? 6.34 -11.664 -12.703 1 98.81 131 THR A C 1
ATOM 1009 O O . THR A 1 131 ? 7.359 -12.273 -12.367 1 98.81 131 THR A O 1
ATOM 1012 N N . MET A 1 132 ? 5.109 -12.102 -12.547 1 98.69 132 MET A N 1
ATOM 1013 C CA . MET A 1 132 ? 4.844 -13.438 -12.023 1 98.69 132 MET A CA 1
ATOM 1014 C C . MET A 1 132 ? 4.555 -14.414 -13.156 1 98.69 132 MET A C 1
ATOM 1016 O O . MET A 1 132 ? 3.828 -14.086 -14.094 1 98.69 132 MET A O 1
ATOM 1020 N N . THR A 1 133 ? 5.129 -15.539 -13.047 1 97.94 133 THR A N 1
ATOM 1021 C CA . THR A 1 133 ? 4.898 -16.625 -14 1 97.94 133 THR A CA 1
ATOM 1022 C C . THR A 1 133 ? 4.457 -17.891 -13.281 1 97.94 133 THR A C 1
ATOM 1024 O O . THR A 1 133 ? 5.023 -18.25 -12.242 1 97.94 133 THR A O 1
ATOM 1027 N N . ILE A 1 134 ? 3.398 -18.484 -13.812 1 97.06 134 ILE A N 1
ATOM 1028 C CA . ILE A 1 134 ? 3.064 -19.828 -13.367 1 97.06 134 ILE A CA 1
ATOM 1029 C C . ILE A 1 134 ? 3.814 -20.844 -14.227 1 97.06 134 ILE A C 1
ATOM 1031 O O . ILE A 1 134 ? 3.5 -21.031 -15.406 1 97.06 134 ILE A O 1
ATOM 1035 N N . PRO A 1 135 ? 4.723 -21.5 -13.586 1 93.62 135 PRO A N 1
ATOM 1036 C CA . PRO A 1 135 ? 5.594 -22.375 -14.375 1 93.62 135 PRO A CA 1
ATOM 1037 C C . PRO A 1 135 ? 4.816 -23.406 -15.188 1 93.62 135 PRO A C 1
ATOM 1039 O O . PRO A 1 135 ? 3.85 -23.984 -14.688 1 93.62 135 PRO A O 1
ATOM 1042 N N . GLY A 1 136 ? 5.262 -23.562 -16.453 1 90.38 136 GLY A N 1
ATOM 1043 C CA . GLY A 1 136 ? 4.734 -24.625 -17.297 1 90.38 136 GLY A CA 1
ATOM 1044 C C . GLY A 1 136 ? 3.404 -24.281 -17.938 1 90.38 136 GLY A C 1
ATOM 1045 O O . GLY A 1 136 ? 2.832 -25.078 -18.672 1 90.38 136 GLY A O 1
ATOM 1046 N N . THR A 1 137 ? 2.834 -23.141 -17.656 1 92.5 137 THR A N 1
ATOM 1047 C CA . THR A 1 137 ? 1.481 -22.859 -18.125 1 92.5 137 THR A CA 1
ATOM 1048 C C . THR A 1 137 ? 1.483 -21.719 -19.141 1 92.5 137 THR A C 1
ATOM 1050 O O . THR A 1 137 ? 0.498 -21.516 -19.859 1 92.5 137 THR A O 1
ATOM 1053 N N . GLY A 1 138 ? 2.527 -20.938 -19.172 1 93 138 GLY A N 1
ATOM 1054 C CA . GLY A 1 138 ? 2.58 -19.75 -20 1 93 138 GLY A CA 1
ATOM 1055 C C . GLY A 1 138 ? 1.846 -18.562 -19.406 1 93 138 GLY A C 1
ATOM 1056 O O . GLY A 1 138 ? 1.87 -17.453 -19.953 1 93 138 GLY A O 1
ATOM 1057 N N . GLN A 1 139 ? 1.176 -18.766 -18.312 1 95.75 139 GLN A N 1
ATOM 1058 C CA . GLN A 1 139 ? 0.429 -17.688 -17.656 1 95.75 139 GLN A CA 1
ATOM 1059 C C . GLN A 1 139 ? 1.365 -16.734 -16.938 1 95.75 139 GLN A C 1
ATOM 1061 O O . GLN A 1 139 ? 2.238 -17.172 -16.172 1 95.75 139 GLN A O 1
ATOM 1066 N N . LYS A 1 140 ? 1.118 -15.414 -17.156 1 98.12 140 LYS A N 1
ATOM 1067 C CA . LYS A 1 140 ? 1.924 -14.375 -16.516 1 98.12 140 LYS A CA 1
ATOM 1068 C C . LYS A 1 140 ? 1.047 -13.227 -16.016 1 98.12 140 LYS A C 1
ATOM 1070 O O . LYS A 1 140 ? -0.044 -13 -16.531 1 98.12 140 LYS A O 1
ATOM 1075 N N . TRP A 1 141 ? 1.502 -12.594 -15.039 1 98.5 141 TRP A N 1
ATOM 1076 C CA . TRP A 1 141 ? 0.953 -11.344 -14.523 1 98.5 141 TRP A CA 1
ATOM 1077 C C . TRP A 1 141 ? 2.062 -10.336 -14.242 1 98.5 141 TRP A C 1
ATOM 1079 O O . TRP A 1 141 ? 3.148 -10.711 -13.789 1 98.5 141 TRP A O 1
ATOM 1089 N N . ARG A 1 142 ? 1.753 -9.086 -14.469 1 98.56 142 ARG A N 1
ATOM 1090 C CA . ARG A 1 142 ? 2.723 -8.023 -14.242 1 98.56 142 ARG A CA 1
ATOM 1091 C C . ARG A 1 142 ? 2.176 -6.984 -13.266 1 98.56 142 ARG A C 1
ATOM 1093 O O . ARG A 1 142 ? 1.036 -6.535 -13.406 1 98.56 142 ARG A O 1
ATOM 1100 N N . GLY A 1 143 ? 3.002 -6.684 -12.234 1 98.44 143 GLY A N 1
ATOM 1101 C CA . GLY A 1 143 ? 2.693 -5.605 -11.305 1 98.44 143 GLY A CA 1
ATOM 1102 C C . GLY A 1 143 ? 3.658 -4.438 -11.398 1 98.44 143 GLY A C 1
ATOM 1103 O O . GLY A 1 143 ? 4.859 -4.637 -11.594 1 98.44 143 GLY A O 1
ATOM 1104 N N . ARG A 1 144 ? 3.135 -3.197 -11.234 1 98.12 144 ARG A N 1
ATOM 1105 C CA . ARG A 1 144 ? 3.893 -1.952 -11.188 1 98.12 144 ARG A CA 1
ATOM 1106 C C . ARG A 1 144 ? 3.383 -1.047 -10.07 1 98.12 144 ARG A C 1
ATOM 1108 O O . ARG A 1 144 ? 2.42 -1.386 -9.375 1 98.12 144 ARG A O 1
ATOM 1115 N N . GLY A 1 145 ? 4.16 0.082 -9.953 1 97.12 145 GLY A N 1
ATOM 1116 C CA . GLY A 1 145 ? 3.715 1.025 -8.945 1 97.12 145 GLY A CA 1
ATOM 1117 C C . GLY A 1 145 ? 2.227 1.312 -9.008 1 97.12 145 GLY A C 1
ATOM 1118 O O . GLY A 1 145 ? 1.699 1.652 -10.07 1 97.12 145 GLY A O 1
ATOM 1119 N N . GLY A 1 146 ? 1.58 1.126 -7.852 1 97.5 146 GLY A N 1
ATOM 1120 C CA . GLY A 1 146 ? 0.147 1.354 -7.758 1 97.5 146 GLY A CA 1
ATOM 1121 C C . GLY A 1 146 ? -0.667 0.075 -7.828 1 97.5 146 GLY A C 1
ATOM 1122 O O . GLY A 1 146 ? -1.806 0.031 -7.359 1 97.5 146 GLY A O 1
ATOM 1123 N N . ASP A 1 147 ? -0.113 -1.007 -8.352 1 98 147 ASP A N 1
ATOM 1124 C CA . ASP A 1 147 ? -0.85 -2.256 -8.516 1 98 147 ASP A CA 1
ATOM 1125 C C . ASP A 1 147 ? -0.975 -2.994 -7.18 1 98 147 ASP A C 1
ATOM 1127 O O . ASP A 1 147 ? -0.116 -2.859 -6.309 1 98 147 ASP A O 1
ATOM 1131 N N . ILE A 1 148 ? -2.082 -3.729 -7.059 1 98.62 148 ILE A N 1
ATOM 1132 C CA . ILE A 1 148 ? -2.361 -4.578 -5.906 1 98.62 148 ILE A CA 1
ATOM 1133 C C . ILE A 1 148 ? -2.543 -6.023 -6.359 1 98.62 148 ILE A C 1
ATOM 1135 O O . ILE A 1 148 ? -3.133 -6.281 -7.414 1 98.62 148 ILE A O 1
ATOM 1139 N N . LEU A 1 149 ? -2 -6.941 -5.602 1 98.81 149 LEU A N 1
ATOM 1140 C CA . LEU A 1 149 ? -2.162 -8.375 -5.824 1 98.81 149 LEU A CA 1
ATOM 1141 C C . LEU A 1 149 ? -2.482 -9.102 -4.523 1 98.81 149 LEU A C 1
ATOM 1143 O O . LEU A 1 149 ? -1.887 -8.805 -3.482 1 98.81 149 LEU A O 1
ATOM 1147 N N . ILE A 1 150 ? -3.449 -10 -4.613 1 98.75 150 ILE A N 1
ATOM 1148 C CA . ILE A 1 150 ? -3.621 -10.93 -3.502 1 98.75 150 ILE A CA 1
ATOM 1149 C C . ILE A 1 150 ? -2.879 -12.227 -3.797 1 98.75 150 ILE A C 1
ATOM 1151 O O . ILE A 1 150 ? -3.164 -12.898 -4.793 1 98.75 150 ILE A O 1
ATOM 1155 N N . ALA A 1 151 ? -1.914 -12.539 -2.986 1 98.56 151 ALA A N 1
ATOM 1156 C CA . ALA A 1 151 ? -1.198 -13.812 -3.08 1 98.56 151 ALA A CA 1
ATOM 1157 C C . ALA A 1 151 ? -1.757 -14.828 -2.09 1 98.56 151 ALA A C 1
ATOM 1159 O O . ALA A 1 151 ? -1.55 -14.703 -0.88 1 98.56 151 ALA A O 1
ATOM 1160 N N . ALA A 1 152 ? -2.443 -15.812 -2.588 1 98.25 152 ALA A N 1
ATOM 1161 C CA . ALA A 1 152 ? -3.092 -16.812 -1.743 1 98.25 152 ALA A CA 1
ATOM 1162 C C . ALA A 1 152 ? -2.672 -18.219 -2.145 1 98.25 152 ALA A C 1
ATOM 1164 O O . ALA A 1 152 ? -3.316 -19.203 -1.759 1 98.25 152 ALA A O 1
ATOM 1165 N N . ASP A 1 153 ? -1.595 -18.312 -2.922 1 97.75 153 ASP A N 1
ATOM 1166 C CA . ASP A 1 153 ? -1.136 -19.609 -3.408 1 97.75 153 ASP A CA 1
ATOM 1167 C C . ASP A 1 153 ? -0.087 -20.203 -2.473 1 97.75 153 ASP A C 1
ATOM 1169 O O . ASP A 1 153 ? 0.968 -20.656 -2.922 1 97.75 153 ASP A O 1
ATOM 1173 N N . THR A 1 154 ? -0.366 -20.312 -1.188 1 96.62 154 THR A N 1
ATOM 1174 C CA . THR A 1 154 ? 0.58 -20.766 -0.176 1 96.62 154 THR A CA 1
ATOM 1175 C C . THR A 1 154 ? 0.929 -22.25 -0.386 1 96.62 154 THR A C 1
ATOM 1177 O O . THR A 1 154 ? 1.933 -22.734 0.14 1 96.62 154 THR A O 1
ATOM 1180 N N . ASP A 1 155 ? 0.125 -23.016 -1.105 1 95.44 155 ASP A N 1
ATOM 1181 C CA . ASP A 1 155 ? 0.416 -24.406 -1.42 1 95.44 155 ASP A CA 1
ATOM 1182 C C . ASP A 1 155 ? 0.787 -24.578 -2.893 1 95.44 155 ASP A C 1
ATOM 1184 O O . ASP A 1 155 ? 0.926 -25.703 -3.381 1 95.44 155 ASP A O 1
ATOM 1188 N N . GLY A 1 156 ? 0.754 -23.5 -3.543 1 95.12 156 GLY A N 1
ATOM 1189 C CA . GLY A 1 156 ? 1.127 -23.5 -4.949 1 95.12 156 GLY A CA 1
ATOM 1190 C C . GLY A 1 156 ? 2.555 -23.047 -5.191 1 95.12 156 GLY A C 1
ATOM 1191 O O . GLY A 1 156 ? 3.391 -23.109 -4.285 1 95.12 156 GLY A O 1
ATOM 1192 N N . SER A 1 157 ? 2.805 -22.75 -6.512 1 93.81 157 SER A N 1
ATOM 1193 C CA . SER A 1 157 ? 4.148 -22.312 -6.879 1 93.81 157 SER A CA 1
ATOM 1194 C C . SER A 1 157 ? 4.117 -21.328 -8.039 1 93.81 157 SER A C 1
ATOM 1196 O O . SER A 1 157 ? 3.436 -21.562 -9.039 1 93.81 157 SER A O 1
ATOM 1198 N N . HIS A 1 158 ? 4.832 -20.234 -7.781 1 96.44 158 HIS A N 1
ATOM 1199 C CA . HIS A 1 158 ? 5.027 -19.266 -8.859 1 96.44 158 HIS A CA 1
ATOM 1200 C C . HIS A 1 158 ? 6.461 -18.75 -8.891 1 96.44 158 HIS A C 1
ATOM 1202 O O . HIS A 1 158 ? 7.223 -18.969 -7.941 1 96.44 158 HIS A O 1
ATOM 1208 N N . GLU A 1 159 ? 6.852 -18.203 -9.984 1 97.19 159 GLU A N 1
ATOM 1209 C CA . GLU A 1 159 ? 8.141 -17.531 -10.086 1 97.19 159 GLU A CA 1
ATOM 1210 C C . GLU A 1 159 ? 7.965 -16.031 -10.266 1 97.19 159 GLU A C 1
ATOM 1212 O O . GLU A 1 159 ? 6.906 -15.57 -10.703 1 97.19 159 GLU A O 1
ATOM 1217 N N . MET A 1 160 ? 8.969 -15.297 -9.805 1 98.25 160 MET A N 1
ATOM 1218 C CA . MET A 1 160 ? 8.945 -13.852 -9.977 1 98.25 160 MET A CA 1
ATOM 1219 C C . MET A 1 160 ? 10.203 -13.367 -10.688 1 98.25 160 MET A C 1
ATOM 1221 O O . MET A 1 160 ? 11.305 -13.844 -10.398 1 98.25 160 MET A O 1
ATOM 1225 N N . ASP A 1 161 ? 10.039 -12.508 -11.633 1 98.62 161 ASP A N 1
ATOM 1226 C CA . ASP A 1 161 ? 11.117 -11.664 -12.141 1 98.62 161 ASP A CA 1
ATOM 1227 C C . ASP A 1 161 ? 10.969 -10.234 -11.633 1 98.62 161 ASP A C 1
ATOM 1229 O O . ASP A 1 161 ? 10.023 -9.531 -11.992 1 98.62 161 ASP A O 1
ATOM 1233 N N . TRP A 1 162 ? 11.945 -9.859 -10.812 1 98.62 162 TRP A N 1
ATOM 1234 C CA . TRP A 1 162 ? 11.93 -8.523 -10.219 1 98.62 162 TRP A CA 1
ATOM 1235 C C . TRP A 1 162 ? 12.891 -7.598 -10.961 1 98.62 162 TRP A C 1
ATOM 1237 O O . TRP A 1 162 ? 14.047 -7.945 -11.195 1 98.62 162 TRP A O 1
ATOM 1247 N N . LYS A 1 163 ? 12.453 -6.445 -11.305 1 98.75 163 LYS A N 1
ATOM 1248 C CA . LYS A 1 163 ? 13.352 -5.402 -11.781 1 98.75 163 LYS A CA 1
ATOM 1249 C C . LYS A 1 163 ? 14 -4.648 -10.625 1 98.75 163 LYS A C 1
ATOM 1251 O O . LYS A 1 163 ? 13.383 -4.488 -9.562 1 98.75 163 LYS A O 1
ATOM 1256 N N . ALA A 1 164 ? 15.195 -4.184 -10.852 1 98.31 164 ALA A N 1
ATOM 1257 C CA . ALA A 1 164 ? 15.812 -3.297 -9.867 1 98.31 164 ALA A CA 1
ATOM 1258 C C . ALA A 1 164 ? 14.953 -2.062 -9.625 1 98.31 164 ALA A C 1
ATOM 1260 O O . ALA A 1 164 ? 14.391 -1.493 -10.555 1 98.31 164 ALA A O 1
ATOM 1261 N N . GLY A 1 165 ? 14.844 -1.672 -8.336 1 97.31 165 GLY A N 1
ATOM 1262 C CA . GLY A 1 165 ? 14.078 -0.486 -8 1 97.31 165 GLY A CA 1
ATOM 1263 C C . GLY A 1 165 ? 12.633 -0.791 -7.664 1 97.31 165 GLY A C 1
ATOM 1264 O O . GLY A 1 165 ? 11.859 0.115 -7.34 1 97.31 165 GLY A O 1
ATOM 1265 N N . THR A 1 166 ? 12.297 -2.148 -7.672 1 98.5 166 THR A N 1
ATOM 1266 C CA . THR A 1 166 ? 10.938 -2.527 -7.297 1 98.5 166 THR A CA 1
ATOM 1267 C C . THR A 1 166 ? 10.758 -2.461 -5.781 1 98.5 166 THR A C 1
ATOM 1269 O O . THR A 1 166 ? 11.625 -2.91 -5.027 1 98.5 166 THR A O 1
ATOM 1272 N N . ARG A 1 167 ? 9.688 -1.836 -5.379 1 98.38 167 ARG A N 1
ATOM 1273 C CA . ARG A 1 167 ? 9.289 -1.812 -3.977 1 98.38 167 ARG A CA 1
ATOM 1274 C C . ARG A 1 167 ? 7.848 -2.299 -3.814 1 98.38 167 ARG A C 1
ATOM 1276 O O . ARG A 1 167 ? 6.977 -1.957 -4.617 1 98.38 167 ARG A O 1
ATOM 1283 N N . VAL A 1 168 ? 7.668 -3.154 -2.82 1 98.5 168 VAL A N 1
ATOM 1284 C CA . VAL A 1 168 ? 6.328 -3.629 -2.494 1 98.5 168 VAL A CA 1
ATOM 1285 C C . VAL A 1 168 ? 6.125 -3.6 -0.982 1 98.5 168 VAL A C 1
ATOM 1287 O O . VAL A 1 168 ? 7.078 -3.754 -0.217 1 98.5 168 VAL A O 1
ATOM 1290 N N . VAL A 1 169 ? 4.941 -3.279 -0.635 1 98.19 169 VAL A N 1
ATOM 1291 C CA . VAL A 1 169 ? 4.512 -3.549 0.733 1 98.19 169 VAL A CA 1
ATOM 1292 C C . VAL A 1 169 ? 3.678 -4.828 0.77 1 98.19 169 VAL A C 1
ATOM 1294 O O . VAL A 1 169 ? 2.766 -5.004 -0.04 1 98.19 169 VAL A O 1
ATOM 1297 N N . ASP A 1 170 ? 4.105 -5.691 1.64 1 97.5 170 ASP A N 1
ATOM 1298 C CA . ASP A 1 170 ? 3.496 -7.012 1.779 1 97.5 170 ASP A CA 1
ATOM 1299 C C . ASP A 1 170 ? 2.773 -7.141 3.119 1 97.5 170 ASP A C 1
ATOM 1301 O O . ASP A 1 170 ? 3.4 -7.062 4.176 1 97.5 170 ASP A O 1
ATOM 1305 N N . PHE A 1 171 ? 1.391 -7.398 3.082 1 97.69 171 PHE A N 1
ATOM 1306 C CA . PHE A 1 171 ? 0.562 -7.508 4.277 1 97.69 171 PHE A CA 1
ATOM 1307 C C . PHE A 1 171 ? -0.02 -8.914 4.406 1 97.69 171 PHE A C 1
ATOM 1309 O O . PHE A 1 171 ? -0.873 -9.312 3.609 1 97.69 171 PHE A O 1
ATOM 1316 N N . SER A 1 172 ? 0.314 -9.562 5.488 1 97.56 172 SER A N 1
ATOM 1317 C CA . SER A 1 172 ? -0.113 -10.945 5.652 1 97.56 172 SER A CA 1
ATOM 1318 C C . SER A 1 172 ? -1.445 -11.031 6.391 1 97.56 172 SER A C 1
ATOM 1320 O O . SER A 1 172 ? -1.588 -10.492 7.488 1 97.56 172 SER A O 1
ATOM 1322 N N . PHE A 1 173 ? -2.367 -11.711 5.754 1 97 173 PHE A N 1
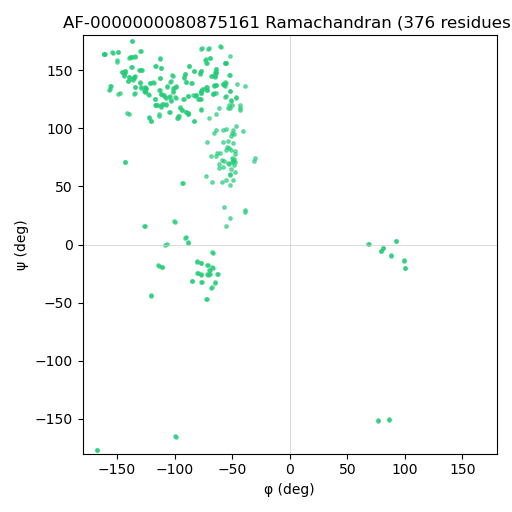ATOM 1323 C CA . PHE A 1 173 ? -3.564 -12.133 6.473 1 97 173 PHE A CA 1
ATOM 1324 C C . PHE A 1 173 ? -3.25 -13.281 7.422 1 97 173 PHE A C 1
ATOM 1326 O O . PHE A 1 173 ? -2.244 -13.977 7.254 1 97 173 PHE A O 1
ATOM 1333 N N . SER A 1 174 ? -4.133 -13.438 8.406 1 94.31 174 SER A N 1
ATOM 1334 C CA . SER A 1 174 ? -3.955 -14.594 9.281 1 94.31 174 SER A CA 1
ATOM 1335 C C . SER A 1 174 ? -4.219 -15.898 8.531 1 94.31 174 SER A C 1
ATOM 1337 O O . SER A 1 174 ? -3.566 -16.906 8.797 1 94.31 174 SER A O 1
ATOM 1339 N N . ASP A 1 175 ? -5.133 -15.875 7.68 1 93.5 175 ASP A N 1
ATOM 1340 C CA . ASP A 1 175 ? -5.5 -17 6.828 1 93.5 175 ASP A CA 1
ATOM 1341 C C . ASP A 1 175 ? -6.438 -16.562 5.707 1 93.5 175 ASP A C 1
ATOM 1343 O O . ASP A 1 175 ? -6.703 -15.367 5.543 1 93.5 175 ASP A O 1
ATOM 1347 N N . LEU A 1 176 ? -6.875 -17.484 4.93 1 92.62 176 LEU A N 1
ATOM 1348 C CA . LEU A 1 176 ? -7.727 -17.219 3.779 1 92.62 176 LEU A CA 1
ATOM 1349 C C . LEU A 1 176 ? -9.078 -16.672 4.219 1 92.62 176 LEU A C 1
ATOM 1351 O O . LEU A 1 176 ? -9.688 -15.859 3.512 1 92.62 176 LEU A O 1
ATOM 1355 N N . GLU A 1 177 ? -9.531 -17.109 5.375 1 94.06 177 GLU A N 1
ATOM 1356 C CA . GLU A 1 177 ? -10.852 -16.734 5.863 1 94.06 177 GLU A CA 1
ATOM 1357 C C . GLU A 1 177 ? -10.875 -15.266 6.305 1 94.06 177 GLU A C 1
ATOM 1359 O O . GLU A 1 177 ? -11.945 -14.68 6.457 1 94.06 177 GLU A O 1
ATOM 1364 N N . ALA A 1 178 ? -9.742 -14.727 6.516 1 95.69 178 ALA A N 1
ATOM 1365 C CA . ALA A 1 178 ? -9.641 -13.336 6.957 1 95.69 178 ALA A CA 1
ATOM 1366 C C . ALA A 1 178 ? -9.875 -12.375 5.797 1 95.69 178 ALA A C 1
ATOM 1368 O O . ALA A 1 178 ? -10.102 -11.18 6.008 1 95.69 178 ALA A O 1
ATOM 1369 N N . ILE A 1 179 ? -9.805 -12.852 4.594 1 96.88 179 ILE A N 1
ATOM 1370 C CA . ILE A 1 179 ? -10.047 -12.016 3.424 1 96.88 179 ILE A CA 1
ATOM 1371 C C . ILE A 1 179 ? -11.531 -11.688 3.322 1 96.88 179 ILE A C 1
ATOM 1373 O O . ILE A 1 179 ? -12.383 -12.57 3.436 1 96.88 179 ILE A O 1
ATOM 1377 N N . PRO A 1 180 ? -11.836 -10.469 3.109 1 97.5 180 PRO A N 1
ATOM 1378 C CA . PRO A 1 180 ? -13.25 -10.117 2.955 1 97.5 180 PRO A CA 1
ATOM 1379 C C . PRO A 1 180 ? -13.945 -10.93 1.859 1 97.5 180 PRO A C 1
ATOM 1381 O O . PRO A 1 180 ? -13.289 -11.383 0.916 1 97.5 180 PRO A O 1
ATOM 1384 N N . ALA A 1 181 ? -15.266 -11.047 1.968 1 97.5 181 ALA A N 1
ATOM 1385 C CA . ALA A 1 181 ? -16.047 -11.758 0.964 1 97.5 181 ALA A CA 1
ATOM 1386 C C . ALA A 1 181 ? -15.82 -11.18 -0.427 1 97.5 181 ALA A C 1
ATOM 1388 O O . ALA A 1 181 ? -15.742 -9.961 -0.591 1 97.5 181 ALA A O 1
ATOM 1389 N N . HIS A 1 182 ? -15.734 -12.078 -1.366 1 98.44 182 HIS A N 1
ATOM 1390 C CA . HIS A 1 182 ? -15.516 -11.695 -2.756 1 98.44 182 HIS A CA 1
ATOM 1391 C C . HIS A 1 182 ? -16.062 -12.75 -3.713 1 98.44 182 HIS A C 1
ATOM 1393 O O . HIS A 1 182 ? -16.391 -13.867 -3.297 1 98.44 182 HIS A O 1
ATOM 1399 N N . GLU A 1 183 ? -16.172 -12.344 -4.941 1 98.19 183 GLU A N 1
ATOM 1400 C CA . GLU A 1 183 ? -16.562 -13.242 -6.016 1 98.19 183 GLU A CA 1
ATOM 1401 C C . GLU A 1 183 ? -15.461 -13.359 -7.07 1 98.19 183 GLU A C 1
ATOM 1403 O O . GLU A 1 183 ? -14.836 -12.359 -7.426 1 98.19 183 GLU A O 1
ATOM 1408 N N . VAL A 1 184 ? -15.266 -14.578 -7.539 1 98.38 184 VAL A N 1
ATOM 1409 C CA . VAL A 1 184 ? -14.352 -14.758 -8.664 1 98.38 184 VAL A CA 1
ATOM 1410 C C . VAL A 1 184 ? -15.055 -14.383 -9.969 1 98.38 184 VAL A C 1
ATOM 1412 O O . VAL A 1 184 ? -16.125 -14.914 -10.273 1 98.38 184 VAL A O 1
ATOM 1415 N N . VAL A 1 185 ? -14.461 -13.461 -10.742 1 98.5 185 VAL A N 1
ATOM 1416 C CA . VAL A 1 185 ? -15.039 -13.047 -12.016 1 98.5 185 VAL A CA 1
ATOM 1417 C C . VAL A 1 185 ? -14.102 -13.43 -13.156 1 98.5 185 VAL A C 1
ATOM 1419 O O . VAL A 1 185 ? -12.898 -13.586 -12.953 1 98.5 185 VAL A O 1
ATOM 1422 N N . PRO A 1 186 ? -14.609 -13.633 -14.336 1 97.06 186 PRO A N 1
ATOM 1423 C CA . PRO A 1 186 ? -13.766 -14.055 -15.453 1 97.06 186 PRO A CA 1
ATOM 1424 C C . PRO A 1 186 ? -12.742 -12.984 -15.859 1 97.06 186 PRO A C 1
ATOM 1426 O O . PRO A 1 186 ? -13.07 -11.797 -15.898 1 97.06 186 PRO A O 1
ATOM 1429 N N . ALA A 1 187 ? -11.562 -13.43 -16.094 1 97.06 187 ALA A N 1
ATOM 1430 C CA . ALA A 1 187 ? -10.523 -12.539 -16.609 1 97.06 187 ALA A CA 1
ATOM 1431 C C . ALA A 1 187 ? -10.82 -12.117 -18.047 1 97.06 187 ALA A C 1
ATOM 1433 O O . ALA A 1 187 ? -11.656 -12.727 -18.719 1 97.06 187 ALA A O 1
ATOM 1434 N N . ARG A 1 188 ? -10.172 -11.023 -18.406 1 91.62 188 ARG A N 1
ATOM 1435 C CA . ARG A 1 188 ? -10.312 -10.609 -19.797 1 91.62 188 ARG A CA 1
ATOM 1436 C C . ARG A 1 188 ? -9.633 -11.594 -20.734 1 91.62 188 ARG A C 1
ATOM 1438 O O . ARG A 1 188 ? -8.531 -12.062 -20.469 1 91.62 188 ARG A O 1
ATOM 1445 N N . GLY A 1 189 ? -10.195 -11.805 -21.891 1 75.38 189 GLY A N 1
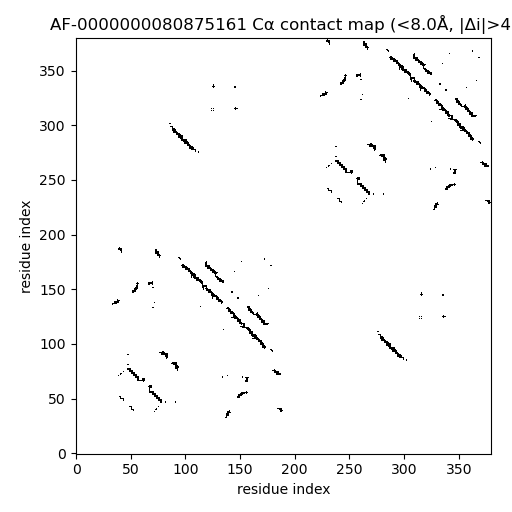ATOM 1446 C CA . GLY A 1 189 ? -9.648 -12.711 -22.875 1 75.38 189 GLY A CA 1
ATOM 1447 C C . GLY A 1 189 ? -9.719 -14.172 -22.453 1 75.38 189 GLY A C 1
ATOM 1448 O O . GLY A 1 189 ? -9.125 -15.039 -23.109 1 75.38 189 GLY A O 1
ATOM 1449 N N . ALA A 1 190 ? -10.25 -14.414 -21.328 1 59.06 190 ALA A N 1
ATOM 1450 C CA . ALA A 1 190 ? -10.461 -15.805 -20.938 1 59.06 190 ALA A CA 1
ATOM 1451 C C . ALA A 1 190 ? -11.617 -16.438 -21.719 1 59.06 190 ALA A C 1
ATOM 1453 O O . ALA A 1 190 ? -12.547 -15.742 -22.125 1 59.06 190 ALA A O 1
ATOM 1454 N N . MET B 1 1 ? -70.25 71.938 -7.086 1 27.44 1 MET B N 1
ATOM 1455 C CA . MET B 1 1 ? -69.125 71.125 -6.691 1 27.44 1 MET B CA 1
ATOM 1456 C C . MET B 1 1 ? -67.938 71.375 -7.613 1 27.44 1 MET B C 1
ATOM 1458 O O . MET B 1 1 ? -68 71.125 -8.82 1 27.44 1 MET B O 1
ATOM 1462 N N . ARG B 1 2 ? -66.938 72.375 -7.281 1 28.33 2 ARG B N 1
ATOM 1463 C CA . ARG B 1 2 ? -65.875 73.188 -7.934 1 28.33 2 ARG B CA 1
ATOM 1464 C C . ARG B 1 2 ? -64.75 72.25 -8.32 1 28.33 2 ARG B C 1
ATOM 1466 O O . ARG B 1 2 ? -64.188 71.5 -7.484 1 28.33 2 ARG B O 1
ATOM 1473 N N . LEU B 1 3 ? -64.5 71.938 -9.594 1 32.5 3 LEU B N 1
ATOM 1474 C CA . LEU B 1 3 ? -63.594 71.125 -10.406 1 32.5 3 LEU B CA 1
ATOM 1475 C C . LEU B 1 3 ? -62.219 71.75 -10.445 1 32.5 3 LEU B C 1
ATOM 1477 O O . LEU B 1 3 ? -62 72.688 -11.172 1 32.5 3 LEU B O 1
ATOM 1481 N N . SER B 1 4 ? -61.531 71.938 -9.164 1 29.81 4 SER B N 1
ATOM 1482 C CA . SER B 1 4 ? -60.25 72.688 -9.07 1 29.81 4 SER B CA 1
ATOM 1483 C C . SER B 1 4 ? -59.156 71.938 -9.867 1 29.81 4 SER B C 1
ATOM 1485 O O . SER B 1 4 ? -59.031 70.75 -9.797 1 29.81 4 SER B O 1
ATOM 1487 N N . SER B 1 5 ? -58.656 72.5 -10.984 1 30.98 5 SER B N 1
ATOM 1488 C CA . SER B 1 5 ? -57.719 72.188 -12.047 1 30.98 5 SER B CA 1
ATOM 1489 C C . SER B 1 5 ? -56.281 72.125 -11.531 1 30.98 5 SER B C 1
ATOM 1491 O O . SER B 1 5 ? -55.625 73.188 -11.43 1 30.98 5 SER B O 1
ATOM 1493 N N . LEU B 1 6 ? -55.938 71.312 -10.469 1 29.3 6 LEU B N 1
ATOM 1494 C CA . LEU B 1 6 ? -54.625 71.5 -9.867 1 29.3 6 LEU B CA 1
ATOM 1495 C C . LEU B 1 6 ? -53.531 71.125 -10.852 1 29.3 6 LEU B C 1
ATOM 1497 O O . LEU B 1 6 ? -53.5 70 -11.336 1 29.3 6 LEU B O 1
ATOM 1501 N N . PHE B 1 7 ? -52.938 72.125 -11.602 1 28.69 7 PHE B N 1
ATOM 1502 C CA . PHE B 1 7 ? -51.906 72.062 -12.633 1 28.69 7 PHE B CA 1
ATOM 1503 C C . PHE B 1 7 ? -50.594 71.562 -12.07 1 28.69 7 PHE B C 1
ATOM 1505 O O . PHE B 1 7 ? -50.094 72.125 -11.094 1 28.69 7 PHE B O 1
ATOM 1512 N N . LEU B 1 8 ? -50.312 70.25 -12.25 1 25.77 8 LEU B N 1
ATOM 1513 C CA . LEU B 1 8 ? -49.188 69.375 -11.805 1 25.77 8 LEU B CA 1
ATOM 1514 C C . LEU B 1 8 ? -47.875 69.875 -12.43 1 25.77 8 LEU B C 1
ATOM 1516 O O . LEU B 1 8 ? -47.719 69.812 -13.648 1 25.77 8 LEU B O 1
ATOM 1520 N N . LEU B 1 9 ? -47.312 70.938 -11.836 1 26.78 9 LEU B N 1
ATOM 1521 C CA . LEU B 1 9 ? -46.062 71.562 -12.258 1 26.78 9 LEU B CA 1
ATOM 1522 C C . LEU B 1 9 ? -44.938 70.5 -12.289 1 26.78 9 LEU B C 1
ATOM 1524 O O . LEU B 1 9 ? -44.656 69.875 -11.281 1 26.78 9 LEU B O 1
ATOM 1528 N N . LEU B 1 10 ? -44.594 69.938 -13.5 1 28.31 10 LEU B N 1
ATOM 1529 C CA . LEU B 1 10 ? -43.594 68.938 -13.828 1 28.31 10 LEU B CA 1
ATOM 1530 C C . LEU B 1 10 ? -42.188 69.5 -13.625 1 28.31 10 LEU B C 1
ATOM 1532 O O . LEU B 1 10 ? -41.781 70.438 -14.289 1 28.31 10 LEU B O 1
ATOM 1536 N N . PRO B 1 11 ? -41.688 69.625 -12.352 1 26.41 11 PRO B N 1
ATOM 1537 C CA . PRO B 1 11 ? -40.375 70.25 -12.156 1 26.41 11 PRO B CA 1
ATOM 1538 C C . PRO B 1 11 ? -39.281 69.625 -12.992 1 26.41 11 PRO B C 1
ATOM 1540 O O . PRO B 1 11 ? -39.375 68.438 -13.336 1 26.41 11 PRO B O 1
ATOM 1543 N N . ALA B 1 12 ? -38.594 70.312 -13.867 1 26.3 12 ALA B N 1
ATOM 1544 C CA . ALA B 1 12 ? -37.469 70.062 -14.758 1 26.3 12 ALA B CA 1
ATOM 1545 C C . ALA B 1 12 ? -36.281 69.5 -13.984 1 26.3 12 ALA B C 1
ATOM 1547 O O . ALA B 1 12 ? -35.781 70.188 -13.07 1 26.3 12 ALA B O 1
ATOM 1548 N N . PHE B 1 13 ? -36.125 68.188 -13.789 1 25.77 13 PHE B N 1
ATOM 1549 C CA . PHE B 1 13 ? -35.062 67.438 -13.086 1 25.77 13 PHE B CA 1
ATOM 1550 C C . PHE B 1 13 ? -33.688 67.812 -13.695 1 25.77 13 PHE B C 1
ATOM 1552 O O . PHE B 1 13 ? -33.469 67.562 -14.883 1 25.77 13 PHE B O 1
ATOM 1559 N N . ALA B 1 14 ? -33.125 68.938 -13.289 1 25.59 14 ALA B N 1
ATOM 1560 C CA . ALA B 1 14 ? -31.766 69.312 -13.688 1 25.59 14 ALA B CA 1
ATOM 1561 C C . ALA B 1 14 ? -30.781 68.188 -13.477 1 25.59 14 ALA B C 1
ATOM 1563 O O . ALA B 1 14 ? -30.703 67.625 -12.383 1 25.59 14 ALA B O 1
ATOM 1564 N N . LEU B 1 15 ? -30.484 67.438 -14.602 1 28.31 15 LEU B N 1
ATOM 1565 C CA . LEU B 1 15 ? -29.516 66.375 -14.742 1 28.31 15 LEU B CA 1
ATOM 1566 C C . LEU B 1 15 ? -28.141 66.812 -14.266 1 28.31 15 LEU B C 1
ATOM 1568 O O . LEU B 1 15 ? -27.531 67.688 -14.852 1 28.31 15 LEU B O 1
ATOM 1572 N N . GLY B 1 16 ? -28.016 67 -12.906 1 25.09 16 GLY B N 1
ATOM 1573 C CA . GLY B 1 16 ? -26.719 67.312 -12.328 1 25.09 16 GLY B CA 1
ATOM 1574 C C . GLY B 1 16 ? -25.594 66.5 -12.891 1 25.09 16 GLY B C 1
ATOM 1575 O O . GLY B 1 16 ? -25.812 65.312 -13.25 1 25.09 16 GLY B O 1
ATOM 1576 N N . GLY B 1 17 ? -24.656 67.188 -13.531 1 24.27 17 GLY B N 1
ATOM 1577 C CA . GLY B 1 17 ? -23.438 66.75 -14.172 1 24.27 17 GLY B CA 1
ATOM 1578 C C . GLY B 1 17 ? -22.594 65.812 -13.305 1 24.27 17 GLY B C 1
ATOM 1579 O O . GLY B 1 17 ? -22.312 66.125 -12.148 1 24.27 17 GLY B O 1
ATOM 1580 N N . CYS B 1 18 ? -22.75 64.5 -13.484 1 25 18 CYS B N 1
ATOM 1581 C CA . CYS B 1 18 ? -22.031 63.406 -12.797 1 25 18 CYS B CA 1
ATOM 1582 C C . CYS B 1 18 ? -20.531 63.594 -12.93 1 25 18 CYS B C 1
ATOM 1584 O O . CYS B 1 18 ? -19.984 63.562 -14.031 1 25 18 CYS B O 1
ATOM 1586 N N . GLU B 1 19 ? -20.031 64.625 -12.227 1 24.16 19 GLU B N 1
ATOM 1587 C CA . GLU B 1 19 ? -18.578 64.688 -12.273 1 24.16 19 GLU B CA 1
ATOM 1588 C C . GLU B 1 19 ? -17.953 63.281 -12.094 1 24.16 19 GLU B C 1
ATOM 1590 O O . GLU B 1 19 ? -18.375 62.531 -11.234 1 24.16 19 GLU B O 1
ATOM 1595 N N . ARG B 1 20 ? -17.172 62.844 -13.156 1 25.64 20 ARG B N 1
ATOM 1596 C CA . ARG B 1 20 ? -16.359 61.625 -13.266 1 25.64 20 ARG B CA 1
ATOM 1597 C C . ARG B 1 20 ? -15.344 61.562 -12.133 1 25.64 20 ARG B C 1
ATOM 1599 O O . ARG B 1 20 ? -14.406 62.344 -12.07 1 25.64 20 ARG B O 1
ATOM 1606 N N . ILE B 1 21 ? -15.898 61.281 -10.852 1 24.36 21 ILE B N 1
ATOM 1607 C CA . ILE B 1 21 ? -14.898 61 -9.828 1 24.36 21 ILE B CA 1
ATOM 1608 C C . ILE B 1 21 ? -13.93 59.938 -10.328 1 24.36 21 ILE B C 1
ATOM 1610 O O . ILE B 1 21 ? -14.344 58.875 -10.734 1 24.36 21 ILE B O 1
ATOM 1614 N N . THR B 1 22 ? -12.844 60.375 -10.898 1 24.42 22 THR B N 1
ATOM 1615 C CA . THR B 1 22 ? -11.688 59.562 -11.203 1 24.42 22 THR B CA 1
ATOM 1616 C C . THR B 1 22 ? -11.211 58.812 -9.961 1 24.42 22 THR B C 1
ATOM 1618 O O . THR B 1 22 ? -10.812 59.438 -8.969 1 24.42 22 THR B O 1
ATOM 1621 N N . LEU B 1 23 ? -11.82 57.625 -9.617 1 24.05 23 LEU B N 1
ATOM 1622 C CA . LEU B 1 23 ? -11.406 56.688 -8.578 1 24.05 23 LEU B CA 1
ATOM 1623 C C . LEU B 1 23 ? -9.922 56.375 -8.703 1 24.05 23 LEU B C 1
ATOM 1625 O O . LEU B 1 23 ? -9.492 55.75 -9.68 1 24.05 23 LEU B O 1
ATOM 1629 N N . ASP B 1 24 ? -9.078 57.281 -8.359 1 26.53 24 ASP B N 1
ATOM 1630 C CA . ASP B 1 24 ? -7.688 56.875 -8.164 1 26.53 24 ASP B CA 1
ATOM 1631 C C . ASP B 1 24 ? -7.598 55.688 -7.227 1 26.53 24 ASP B C 1
ATOM 1633 O O . ASP B 1 24 ? -7.777 55.812 -6.016 1 26.53 24 ASP B O 1
ATOM 1637 N N . GLY B 1 25 ? -8.336 54.562 -7.418 1 24.53 25 GLY B N 1
ATOM 1638 C CA . GLY B 1 25 ? -8.289 53.344 -6.613 1 24.53 25 GLY B CA 1
ATOM 1639 C C . GLY B 1 25 ? -6.875 52.844 -6.391 1 24.53 25 GLY B C 1
ATOM 1640 O O . GLY B 1 25 ? -6.25 52.312 -7.305 1 24.53 25 GLY B O 1
ATOM 1641 N N . GLU B 1 26 ? -6.004 53.531 -5.539 1 30.09 26 GLU B N 1
ATOM 1642 C CA . GLU B 1 26 ? -4.797 52.844 -5.066 1 30.09 26 GLU B CA 1
ATOM 1643 C C . GLU B 1 26 ? -5.117 51.438 -4.539 1 30.09 26 GLU B C 1
ATOM 1645 O O . GLU B 1 26 ? -5.859 51.312 -3.562 1 30.09 26 GLU B O 1
ATOM 1650 N N . ASP B 1 27 ? -5.285 50.406 -5.301 1 28.12 27 ASP B N 1
ATOM 1651 C CA . ASP B 1 27 ? -5.34 48.969 -4.992 1 28.12 27 ASP B CA 1
ATOM 1652 C C . ASP B 1 27 ? -4.184 48.562 -4.086 1 28.12 27 ASP B C 1
ATOM 1654 O O . ASP B 1 27 ? -3.045 48.438 -4.539 1 28.12 27 ASP B O 1
ATOM 1658 N N . HIS B 1 28 ? -4.004 49.031 -2.854 1 30.55 28 HIS B N 1
ATOM 1659 C CA . HIS B 1 28 ? -3.092 48.344 -1.938 1 30.55 28 HIS B CA 1
ATOM 1660 C C . HIS B 1 28 ? -3.516 46.906 -1.708 1 30.55 28 HIS B C 1
ATOM 1662 O O . HIS B 1 28 ? -4.375 46.625 -0.865 1 30.55 28 HIS B O 1
ATOM 1668 N N . ASP B 1 29 ? -3.738 46 -2.611 1 30.42 29 ASP B N 1
ATOM 1669 C CA . ASP B 1 29 ? -3.893 44.562 -2.389 1 30.42 29 ASP B CA 1
ATOM 1670 C C . ASP B 1 29 ? -2.732 44 -1.567 1 30.42 29 ASP B C 1
ATOM 1672 O O . ASP B 1 29 ? -1.687 43.656 -2.119 1 30.42 29 ASP B O 1
ATOM 1676 N N . ASP B 1 30 ? -2.418 44.344 -0.413 1 32.53 30 ASP B N 1
ATOM 1677 C CA . ASP B 1 30 ? -1.552 43.625 0.521 1 32.53 30 ASP B CA 1
ATOM 1678 C C . ASP B 1 30 ? -2.041 42.219 0.745 1 32.53 30 ASP B C 1
ATOM 1680 O O . ASP B 1 30 ? -2.512 41.875 1.834 1 32.53 30 ASP B O 1
ATOM 1684 N N . THR B 1 31 ? -2.896 41.469 0.08 1 35.59 31 THR B N 1
ATOM 1685 C CA . THR B 1 31 ? -3.137 40.031 0.311 1 35.59 31 THR B CA 1
ATOM 1686 C C . THR B 1 31 ? -1.819 39.281 0.38 1 35.59 31 THR B C 1
ATOM 1688 O O . THR B 1 31 ? -1.162 39.062 -0.642 1 35.59 31 THR B O 1
ATOM 1691 N N . ASP B 1 32 ? -1.025 39.312 1.313 1 35.75 32 ASP B N 1
ATOM 1692 C CA . ASP B 1 32 ? 0.087 38.406 1.613 1 35.75 32 ASP B CA 1
ATOM 1693 C C . ASP B 1 32 ? -0.276 36.969 1.303 1 35.75 32 ASP B C 1
ATOM 1695 O O . ASP B 1 32 ? -0.829 36.25 2.152 1 35.75 32 ASP B O 1
ATOM 1699 N N . GLN B 1 33 ? -1.097 36.375 0.462 1 42.75 33 GLN B N 1
ATOM 1700 C CA . GLN B 1 33 ? -1.277 35 -0.036 1 42.75 33 GLN B CA 1
ATOM 1701 C C . GLN B 1 33 ? 0.047 34.25 -0.06 1 42.75 33 GLN B C 1
ATOM 1703 O O . GLN B 1 33 ? 0.878 34.469 -0.943 1 42.75 33 GLN B O 1
ATOM 1708 N N . GLY B 1 34 ? 0.66 33.781 1.007 1 52.41 34 GLY B N 1
ATOM 1709 C CA . GLY B 1 34 ? 1.939 33.156 1.259 1 52.41 34 GLY B CA 1
ATOM 1710 C C . GLY B 1 34 ? 2.283 32.062 0.236 1 52.41 34 GLY B C 1
ATOM 1711 O O . GLY B 1 34 ? 1.406 31.594 -0.479 1 52.41 34 GLY B O 1
ATOM 1712 N N . ALA B 1 35 ? 3.521 31.953 -0.268 1 76.5 35 ALA B N 1
ATOM 1713 C CA . ALA B 1 35 ? 4.141 31.062 -1.253 1 76.5 35 ALA B CA 1
ATOM 1714 C C . ALA B 1 35 ? 3.908 29.609 -0.898 1 76.5 35 ALA B C 1
ATOM 1716 O O . ALA B 1 35 ? 3.969 29.219 0.274 1 76.5 35 ALA B O 1
ATOM 1717 N N . ILE B 1 36 ? 3.223 28.859 -1.708 1 86.19 36 ILE B N 1
ATOM 1718 C CA . ILE B 1 36 ? 3.096 27.406 -1.585 1 86.19 36 ILE B CA 1
ATOM 1719 C C . ILE B 1 36 ? 4.48 26.781 -1.44 1 86.19 36 ILE B C 1
ATOM 1721 O O . ILE B 1 36 ? 5.383 27.062 -2.232 1 86.19 36 ILE B O 1
ATOM 1725 N N . ARG B 1 37 ? 4.633 26.047 -0.378 1 92.81 37 ARG B N 1
ATOM 1726 C CA . ARG B 1 37 ? 5.848 25.281 -0.153 1 92.81 37 ARG B CA 1
ATOM 1727 C C . ARG B 1 37 ? 5.562 23.781 -0.202 1 92.81 37 ARG B C 1
ATOM 1729 O O . ARG B 1 37 ? 4.91 23.234 0.692 1 92.81 37 ARG B O 1
ATOM 1736 N N . TRP B 1 38 ? 6.055 23.188 -1.219 1 96.38 38 TRP B N 1
ATOM 1737 C CA . TRP B 1 38 ? 5.848 21.75 -1.372 1 96.38 38 TRP B CA 1
ATOM 1738 C C . TRP B 1 38 ? 6.848 20.969 -0.532 1 96.38 38 TRP B C 1
ATOM 1740 O O . TRP B 1 38 ? 8.055 21.219 -0.59 1 96.38 38 TRP B O 1
ATOM 1750 N N . HIS B 1 39 ? 6.305 20.078 0.224 1 97.31 39 HIS B N 1
ATOM 1751 C CA . HIS B 1 39 ? 7.156 19.203 1.027 1 97.31 39 HIS B CA 1
ATOM 1752 C C . HIS B 1 39 ? 7.77 18.094 0.178 1 97.31 39 HIS B C 1
ATOM 1754 O O . HIS B 1 39 ? 7.047 17.344 -0.487 1 97.31 39 HIS B O 1
ATOM 1760 N N . ARG B 1 40 ? 9.078 18 0.215 1 96.62 40 ARG B N 1
ATOM 1761 C CA . ARG B 1 40 ? 9.836 16.984 -0.515 1 96.62 40 ARG B CA 1
ATOM 1762 C C . ARG B 1 40 ? 10.906 16.359 0.368 1 96.62 40 ARG B C 1
ATOM 1764 O O . ARG B 1 40 ? 11.695 17.062 1 1 96.62 40 ARG B O 1
ATOM 1771 N N . CYS B 1 41 ? 10.867 15.078 0.333 1 98.06 41 CYS B N 1
ATOM 1772 C CA . CYS B 1 41 ? 11.883 14.383 1.123 1 98.06 41 CYS B CA 1
ATOM 1773 C C . CYS B 1 41 ? 13.156 14.18 0.319 1 98.06 41 CYS B C 1
ATOM 1775 O O . CYS B 1 41 ? 13.117 14.109 -0.91 1 98.06 41 CYS B O 1
ATOM 1777 N N . PRO B 1 42 ? 14.266 14.086 1.001 1 97.69 42 PRO B N 1
ATOM 1778 C CA . PRO B 1 42 ? 15.531 13.812 0.321 1 97.69 42 PRO B CA 1
ATOM 1779 C C . PRO B 1 42 ? 15.68 12.352 -0.095 1 97.69 42 PRO B C 1
ATOM 1781 O O . PRO B 1 42 ? 14.859 11.508 0.29 1 97.69 42 PRO B O 1
ATOM 1784 N N . GLU B 1 43 ? 16.719 12.164 -0.922 1 96.06 43 GLU B N 1
ATOM 1785 C CA . GLU B 1 43 ? 17.156 10.789 -1.1 1 96.06 43 GLU B CA 1
ATOM 1786 C C . GLU B 1 43 ? 17.688 10.203 0.207 1 96.06 43 GLU B C 1
ATOM 1788 O O . GLU B 1 43 ? 18.172 10.938 1.066 1 96.06 43 GLU B O 1
ATOM 1793 N N . PRO B 1 44 ? 17.547 8.883 0.359 1 97 44 PRO B N 1
ATOM 1794 C CA . PRO B 1 44 ? 18.094 8.289 1.582 1 97 44 PRO B CA 1
ATOM 1795 C C . PRO B 1 44 ? 19.578 8.57 1.769 1 97 44 PRO B C 1
ATOM 1797 O O . PRO B 1 44 ? 20.297 8.781 0.789 1 97 44 PRO B O 1
ATOM 1800 N N . SER B 1 45 ? 20.047 8.523 3.008 1 96.38 45 SER B N 1
ATOM 1801 C CA . SER B 1 45 ? 21.422 8.828 3.354 1 96.38 45 SER B CA 1
ATOM 1802 C C . SER B 1 45 ? 22.375 7.727 2.875 1 96.38 45 SER B C 1
ATOM 1804 O O . SER B 1 45 ? 23.578 7.953 2.729 1 96.38 45 SER B O 1
ATOM 1806 N N . SER B 1 46 ? 21.875 6.535 2.729 1 95 46 SER B N 1
ATOM 1807 C CA . SER B 1 46 ? 22.609 5.375 2.242 1 95 46 SER B CA 1
ATOM 1808 C C . SER B 1 46 ? 21.688 4.406 1.5 1 95 46 SER B C 1
ATOM 1810 O O . SER B 1 46 ? 20.469 4.477 1.63 1 95 46 SER B O 1
ATOM 1812 N N . PRO B 1 47 ? 22.328 3.463 0.767 1 92.25 47 PRO B N 1
ATOM 1813 C CA . PRO B 1 47 ? 21.516 2.453 0.086 1 92.25 47 PRO B CA 1
ATOM 1814 C C . PRO B 1 47 ? 20.812 1.515 1.058 1 92.25 47 PRO B C 1
ATOM 1816 O O . PRO B 1 47 ? 19.938 0.75 0.652 1 92.25 47 PRO B O 1
ATOM 1819 N N . ASP B 1 48 ? 21.109 1.647 2.316 1 94.44 48 ASP B N 1
ATOM 1820 C CA . ASP B 1 48 ? 20.547 0.748 3.312 1 94.44 48 ASP B CA 1
ATOM 1821 C C . ASP B 1 48 ? 19.375 1.405 4.039 1 94.44 48 ASP B C 1
ATOM 1823 O O . ASP B 1 48 ? 18.984 0.975 5.129 1 94.44 48 ASP B O 1
ATOM 1827 N N . ALA B 1 49 ? 18.828 2.402 3.402 1 97.31 49 ALA B N 1
ATOM 1828 C CA . ALA B 1 49 ? 17.766 3.131 4.078 1 97.31 49 ALA B CA 1
ATOM 1829 C C . ALA B 1 49 ? 16.641 3.488 3.104 1 97.31 49 ALA B C 1
ATOM 1831 O O . ALA B 1 49 ? 16.828 3.426 1.887 1 97.31 49 ALA B O 1
ATOM 1832 N N . LEU B 1 50 ? 15.523 3.771 3.686 1 97.75 50 LEU B N 1
ATOM 1833 C CA . LEU B 1 50 ? 14.344 4.262 2.979 1 97.75 50 LEU B CA 1
ATOM 1834 C C . LEU B 1 50 ? 13.789 5.52 3.646 1 97.75 50 LEU B C 1
ATOM 1836 O O . LEU B 1 50 ? 13.695 5.582 4.875 1 97.75 50 LEU B O 1
ATOM 1840 N N . VAL B 1 51 ? 13.461 6.504 2.855 1 98.5 51 VAL B N 1
ATOM 1841 C CA . VAL B 1 51 ? 12.883 7.73 3.404 1 98.5 51 VAL B CA 1
ATOM 1842 C C . VAL B 1 51 ? 11.414 7.824 3.021 1 98.5 51 VAL B C 1
ATOM 1844 O O . VAL B 1 51 ? 11.055 7.664 1.851 1 98.5 51 VAL B O 1
ATOM 1847 N N . ILE B 1 52 ? 10.578 8.055 4.039 1 98.62 52 ILE B N 1
ATOM 1848 C CA . ILE B 1 52 ? 9.141 8.172 3.85 1 98.62 52 ILE B CA 1
ATOM 1849 C C . ILE B 1 52 ? 8.648 9.492 4.438 1 98.62 52 ILE B C 1
ATOM 1851 O O . ILE B 1 52 ? 9.023 9.859 5.555 1 98.62 52 ILE B O 1
ATOM 1855 N N . PRO B 1 53 ? 7.844 10.234 3.654 1 98.81 53 PRO B N 1
ATOM 1856 C CA . PRO B 1 53 ? 7.219 11.406 4.266 1 98.81 53 PRO B CA 1
ATOM 1857 C C . PRO B 1 53 ? 6.254 11.039 5.391 1 98.81 53 PRO B C 1
ATOM 1859 O O . PRO B 1 53 ? 5.594 10 5.332 1 98.81 53 PRO B O 1
ATOM 1862 N N . ALA B 1 54 ? 6.199 11.945 6.34 1 98.81 54 ALA B N 1
ATOM 1863 C CA . ALA B 1 54 ? 5.289 11.797 7.477 1 98.81 54 ALA B CA 1
ATOM 1864 C C . ALA B 1 54 ? 4.641 13.133 7.84 1 98.81 54 ALA B C 1
ATOM 1866 O O . ALA B 1 54 ? 5.23 14.195 7.621 1 98.81 54 ALA B O 1
ATOM 1867 N N . VAL B 1 55 ? 3.41 13.07 8.25 1 98.75 55 VAL B N 1
ATOM 1868 C CA . VAL B 1 55 ? 2.771 14.219 8.891 1 98.75 55 VAL B CA 1
ATOM 1869 C C . VAL B 1 55 ? 2.523 13.914 10.367 1 98.75 55 VAL B C 1
ATOM 1871 O O . VAL B 1 55 ? 2.029 12.836 10.711 1 98.75 55 VAL B O 1
ATOM 1874 N N . VAL B 1 56 ? 2.951 14.836 11.219 1 98.25 56 VAL B N 1
ATOM 1875 C CA . VAL B 1 56 ? 2.906 14.609 12.664 1 98.25 56 VAL B CA 1
ATOM 1876 C C . VAL B 1 56 ? 2.238 15.789 13.352 1 98.25 56 VAL B C 1
ATOM 1878 O O . VAL B 1 56 ? 2.008 16.828 12.734 1 98.25 56 VAL B O 1
ATOM 1881 N N . SER B 1 57 ? 1.879 15.602 14.609 1 97.56 57 SER B N 1
ATOM 1882 C CA . SER B 1 57 ? 1.4 16.703 15.445 1 97.56 57 SER B CA 1
ATOM 1883 C C . SER B 1 57 ? 2.557 17.406 16.141 1 97.56 57 SER B C 1
ATOM 1885 O O . SER B 1 57 ? 3.363 16.766 16.828 1 97.56 57 SER B O 1
ATOM 1887 N N . SER B 1 58 ? 2.537 18.719 15.945 1 96.75 58 SER B N 1
ATOM 1888 C CA . SER B 1 58 ? 3.576 19.484 16.625 1 96.75 58 SER B CA 1
ATOM 1889 C C . SER B 1 58 ? 3.439 19.391 18.141 1 96.75 58 SER B C 1
ATOM 1891 O O . SER B 1 58 ? 2.328 19.453 18.672 1 96.75 58 SER B O 1
ATOM 1893 N N . GLU B 1 59 ? 4.551 19.219 18.812 1 93.75 59 GLU B N 1
ATOM 1894 C CA . GLU B 1 59 ? 4.527 19.203 20.266 1 93.75 59 GLU B CA 1
ATOM 1895 C C . GLU B 1 59 ? 4.496 20.625 20.828 1 93.75 59 GLU B C 1
ATOM 1897 O O . GLU B 1 59 ? 4.109 20.844 21.984 1 93.75 59 GLU B O 1
ATOM 1902 N N . ARG B 1 60 ? 4.77 21.625 20.047 1 93.75 60 ARG B N 1
ATOM 1903 C CA . ARG B 1 60 ? 4.992 22.969 20.547 1 93.75 60 ARG B CA 1
ATOM 1904 C C . ARG B 1 60 ? 3.99 23.953 19.953 1 93.75 60 ARG B C 1
ATOM 1906 O O . ARG B 1 60 ? 3.447 24.797 20.656 1 93.75 60 ARG B O 1
ATOM 1913 N N . GLU B 1 61 ? 3.809 23.797 18.672 1 94.06 61 GLU B N 1
ATOM 1914 C CA . GLU B 1 61 ? 2.988 24.781 17.969 1 94.06 61 GLU B CA 1
ATOM 1915 C C . GLU B 1 61 ? 1.521 24.359 17.953 1 94.06 61 GLU B C 1
ATOM 1917 O O . GLU B 1 61 ? 1.211 23.172 17.906 1 94.06 61 GLU B O 1
ATOM 1922 N N . ARG B 1 62 ? 0.626 25.375 18 1 93.62 62 ARG B N 1
ATOM 1923 C CA . ARG B 1 62 ? -0.814 25.141 18.016 1 93.62 62 ARG B CA 1
ATOM 1924 C C . ARG B 1 62 ? -1.523 26 16.969 1 93.62 62 ARG B C 1
ATOM 1926 O O . ARG B 1 62 ? -1.047 27.078 16.625 1 93.62 62 ARG B O 1
ATOM 1933 N N . ASN B 1 63 ? -2.59 25.469 16.516 1 89.44 63 ASN B N 1
ATOM 1934 C CA . ASN B 1 63 ? -3.521 26.25 15.711 1 89.44 63 ASN B CA 1
ATOM 1935 C C . ASN B 1 63 ? -4.258 27.297 16.562 1 89.44 63 ASN B C 1
ATOM 1937 O O . ASN B 1 63 ? -4.23 27.234 17.781 1 89.44 63 ASN B O 1
ATOM 1941 N N . PRO B 1 64 ? -4.969 28.234 15.859 1 86.62 64 PRO B N 1
ATOM 1942 C CA . PRO B 1 64 ? -5.734 29.234 16.609 1 86.62 64 PRO B CA 1
ATOM 1943 C C . PRO B 1 64 ? -6.832 28.609 17.469 1 86.62 64 PRO B C 1
ATOM 1945 O O . PRO B 1 64 ? -7.184 29.156 18.516 1 86.62 64 PRO B O 1
ATOM 1948 N N . ASP B 1 65 ? -7.309 27.438 17.078 1 85.56 65 ASP B N 1
ATOM 1949 C CA . ASP B 1 65 ? -8.414 26.812 17.797 1 85.56 65 ASP B CA 1
ATOM 1950 C C . ASP B 1 65 ? -7.902 25.938 18.938 1 85.56 65 ASP B C 1
ATOM 1952 O O . ASP B 1 65 ? -8.688 25.281 19.625 1 85.56 65 ASP B O 1
ATOM 1956 N N . GLY B 1 66 ? -6.598 25.906 19.125 1 88.88 66 GLY B N 1
ATOM 1957 C CA . GLY B 1 66 ? -6.008 25.219 20.266 1 88.88 66 GLY B CA 1
ATOM 1958 C C . GLY B 1 66 ? -5.492 23.828 19.922 1 88.88 66 GLY B C 1
ATOM 1959 O O . GLY B 1 66 ? -4.754 23.234 20.688 1 88.88 66 GLY B O 1
ATOM 1960 N N . THR B 1 67 ? -5.855 23.312 18.781 1 88.88 67 THR B N 1
ATOM 1961 C CA . THR B 1 67 ? -5.344 22 18.391 1 88.88 67 THR B CA 1
ATOM 1962 C C . THR B 1 67 ? -3.871 22.094 18 1 88.88 67 THR B C 1
ATOM 1964 O O . THR B 1 67 ? -3.367 23.172 17.703 1 88.88 67 THR B O 1
ATOM 1967 N N . LYS B 1 68 ? -3.232 21.031 18.094 1 96.31 68 LYS B N 1
ATOM 1968 C CA . LYS B 1 68 ? -1.828 21.016 17.703 1 96.31 68 LYS B CA 1
ATOM 1969 C C . LYS B 1 68 ? -1.681 21.281 16.203 1 96.31 68 LYS B C 1
ATOM 1971 O O . LYS B 1 68 ? -2.529 20.875 15.406 1 96.31 68 LYS B O 1
ATOM 1976 N N . LEU B 1 69 ? -0.651 21.953 15.922 1 97.31 69 LEU B N 1
ATOM 1977 C CA . LEU B 1 69 ? -0.323 22.141 14.516 1 97.31 69 LEU B CA 1
ATOM 1978 C C . LEU B 1 69 ? 0.21 20.859 13.891 1 97.31 69 LEU B C 1
ATOM 1980 O O . LEU B 1 69 ? 1.023 20.156 14.508 1 97.31 69 LEU B O 1
ATOM 1984 N N . ALA B 1 70 ? -0.246 20.5 12.703 1 98.06 70 ALA B N 1
ATOM 1985 C CA . ALA B 1 70 ? 0.367 19.422 11.938 1 98.06 70 ALA B CA 1
ATOM 1986 C C . ALA B 1 70 ? 1.651 19.891 11.258 1 98.06 70 ALA B C 1
ATOM 1988 O O . ALA B 1 70 ? 1.758 21.047 10.844 1 98.06 70 ALA B O 1
ATOM 1989 N N . LEU B 1 71 ? 2.582 18.953 11.133 1 96.88 71 LEU B N 1
ATOM 1990 C CA . LEU B 1 71 ? 3.877 19.219 10.508 1 96.88 71 LEU B CA 1
ATOM 1991 C C . LEU B 1 71 ? 4.281 18.062 9.594 1 96.88 71 LEU B C 1
ATOM 1993 O O . LEU B 1 71 ? 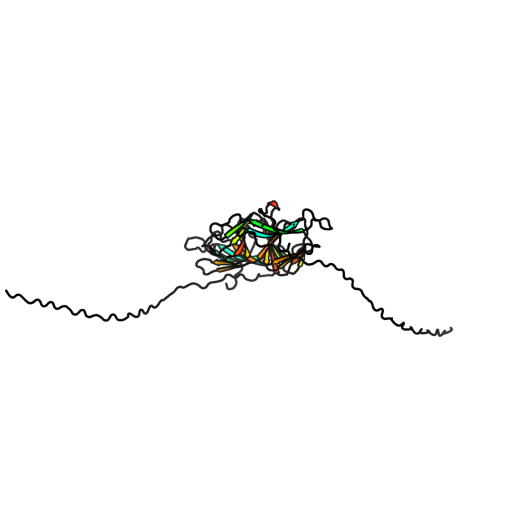4.09 16.906 9.93 1 96.88 71 LEU B O 1
ATOM 1997 N N . PHE B 1 72 ? 4.918 18.531 8.445 1 98.19 72 PHE B N 1
ATOM 1998 C CA . PHE B 1 72 ? 5.531 17.516 7.602 1 98.19 72 PHE B CA 1
ATOM 1999 C C . PHE B 1 72 ? 6.941 17.188 8.086 1 98.19 72 PHE B C 1
ATOM 2001 O O . PHE B 1 72 ? 7.688 18.078 8.492 1 98.19 72 PHE B O 1
ATOM 2008 N N . GLN B 1 73 ? 7.223 15.969 8.055 1 98.38 73 GLN B N 1
ATOM 2009 C CA . GLN B 1 73 ? 8.57 15.469 8.312 1 98.38 73 GLN B CA 1
ATOM 2010 C C . GLN B 1 73 ? 8.977 14.43 7.27 1 98.38 73 GLN B C 1
ATOM 2012 O O . GLN B 1 73 ? 8.133 13.922 6.531 1 98.38 73 GLN B O 1
ATOM 2017 N N . CYS B 1 74 ? 10.273 14.188 7.168 1 98.81 74 CYS B N 1
ATOM 2018 C CA . CYS B 1 74 ? 10.836 13.055 6.438 1 98.81 74 CYS B CA 1
ATOM 2019 C C . CYS B 1 74 ? 11.453 12.039 7.395 1 98.81 74 CYS B C 1
ATOM 2021 O O . CYS B 1 74 ? 12.367 12.375 8.156 1 98.81 74 CYS B O 1
ATOM 2023 N N . TRP B 1 75 ? 10.961 10.836 7.359 1 98.81 75 TRP B N 1
ATOM 2024 C CA . TRP B 1 75 ? 11.453 9.789 8.242 1 98.81 75 TRP B CA 1
ATOM 2025 C C . TRP B 1 75 ? 12.352 8.812 7.484 1 98.81 75 TRP B C 1
ATOM 2027 O O . TRP B 1 75 ? 11.953 8.266 6.453 1 98.81 75 TRP B O 1
ATOM 2037 N N . GLU B 1 76 ? 13.523 8.586 7.996 1 98.81 76 GLU B N 1
ATOM 2038 C CA . GLU B 1 76 ? 14.438 7.605 7.418 1 98.81 76 GLU B CA 1
ATOM 2039 C C . GLU B 1 76 ? 14.461 6.32 8.242 1 98.81 76 GLU B C 1
ATOM 2041 O O . GLU B 1 76 ? 14.711 6.355 9.445 1 98.81 76 GLU B O 1
ATOM 2046 N N . PHE B 1 77 ? 14.172 5.207 7.578 1 98.56 77 PHE B N 1
ATOM 2047 C CA . PHE B 1 77 ? 14.203 3.871 8.156 1 98.56 77 PHE B CA 1
ATOM 2048 C C . PHE B 1 77 ? 15.414 3.092 7.652 1 98.56 77 PHE B C 1
ATOM 2050 O O . PHE B 1 77 ? 15.688 3.078 6.453 1 98.56 77 PHE B O 1
ATOM 2057 N N . LYS B 1 78 ? 16.047 2.449 8.531 1 97.62 78 LYS B N 1
ATOM 2058 C CA . LYS B 1 78 ? 17.078 1.495 8.109 1 97.62 78 LYS B CA 1
ATOM 2059 C C . LYS B 1 78 ? 16.484 0.106 7.898 1 97.62 78 LYS B C 1
ATOM 2061 O O . LYS B 1 78 ? 15.633 -0.339 8.68 1 97.62 78 LYS B O 1
ATOM 2066 N N . TYR B 1 79 ? 17 -0.513 6.809 1 97.44 79 TYR B N 1
ATOM 2067 C CA . TYR B 1 79 ? 16.547 -1.882 6.598 1 97.44 79 TYR B CA 1
ATOM 2068 C C . TYR B 1 79 ? 17.047 -2.801 7.707 1 97.44 79 TYR B C 1
ATOM 2070 O O . TYR B 1 79 ? 18.234 -2.803 8.031 1 97.44 79 TYR B O 1
ATOM 2078 N N . ALA B 1 80 ? 16.156 -3.545 8.273 1 95.5 80 ALA B N 1
ATOM 2079 C CA . ALA B 1 80 ? 16.5 -4.48 9.344 1 95.5 80 ALA B CA 1
ATOM 2080 C C . ALA B 1 80 ? 17.172 -5.73 8.789 1 95.5 80 ALA B C 1
ATOM 2082 O O . ALA B 1 80 ? 17.984 -6.359 9.469 1 95.5 80 ALA B O 1
ATOM 2083 N N . VAL B 1 81 ? 16.812 -6.168 7.559 1 91.12 81 VAL B N 1
ATOM 2084 C CA . VAL B 1 81 ? 17.391 -7.305 6.844 1 91.12 81 VAL B CA 1
ATOM 2085 C C . VAL B 1 81 ? 17.938 -6.844 5.5 1 91.12 81 VAL B C 1
ATOM 2087 O O . VAL B 1 81 ? 17.188 -6.57 4.57 1 91.12 81 VAL B O 1
ATOM 2090 N N . PRO B 1 82 ? 19.188 -6.836 5.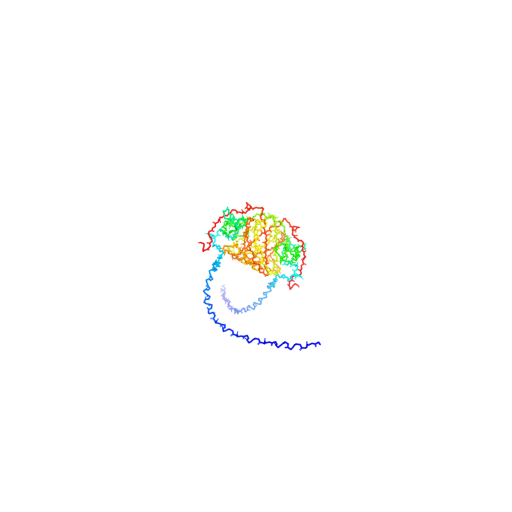391 1 87.69 82 PRO B N 1
ATOM 2091 C CA . PRO B 1 82 ? 19.797 -6.258 4.188 1 87.69 82 PRO B CA 1
ATOM 2092 C C . PRO B 1 82 ? 19.719 -7.188 2.98 1 87.69 82 PRO B C 1
ATOM 2094 O O . PRO B 1 82 ? 19.766 -6.73 1.835 1 87.69 82 PRO B O 1
ATOM 2097 N N . SER B 1 83 ? 19.625 -8.477 3.289 1 89.44 83 SER B N 1
ATOM 2098 C CA . SER B 1 83 ? 19.484 -9.484 2.248 1 89.44 83 SER B CA 1
ATOM 2099 C C . SER B 1 83 ? 18.516 -10.586 2.684 1 89.44 83 SER B C 1
ATOM 2101 O O . SER B 1 83 ? 18.828 -11.367 3.584 1 89.44 83 SER B O 1
ATOM 2103 N N . VAL B 1 84 ? 17.375 -10.617 1.975 1 92.19 84 VAL B N 1
ATOM 2104 C CA . VAL B 1 84 ? 16.328 -11.539 2.365 1 92.19 84 VAL B CA 1
ATOM 2105 C C . VAL B 1 84 ? 16.625 -12.93 1.81 1 92.19 84 VAL B C 1
ATOM 2107 O O . VAL B 1 84 ? 16.828 -13.094 0.605 1 92.19 84 VAL B O 1
ATOM 2110 N N . PRO B 1 85 ? 16.594 -13.953 2.678 1 88.69 85 PRO B N 1
ATOM 2111 C CA . PRO B 1 85 ? 16.766 -15.305 2.145 1 88.69 85 PRO B CA 1
ATOM 2112 C C . PRO B 1 85 ? 15.734 -15.648 1.063 1 88.69 85 PRO B C 1
ATOM 2114 O O . PRO B 1 85 ? 14.539 -15.438 1.259 1 88.69 85 PRO B O 1
ATOM 2117 N N . GLY B 1 86 ? 16.203 -16.094 -0.091 1 90.75 86 GLY B N 1
ATOM 2118 C CA . GLY B 1 86 ? 15.32 -16.453 -1.185 1 90.75 86 GLY B CA 1
ATOM 2119 C C . GLY B 1 86 ? 14.984 -15.289 -2.09 1 90.75 86 GLY B C 1
ATOM 2120 O O . GLY B 1 86 ? 14.289 -15.453 -3.094 1 90.75 86 GLY B O 1
ATOM 2121 N N . LEU B 1 87 ? 15.367 -14.141 -1.668 1 93.75 87 LEU B N 1
ATOM 2122 C CA . LEU B 1 87 ? 15.242 -12.898 -2.418 1 93.75 87 LEU B CA 1
ATOM 2123 C C . LEU B 1 87 ? 16.453 -11.992 -2.174 1 93.75 87 LEU B C 1
ATOM 2125 O O . LEU B 1 87 ? 16.297 -10.883 -1.646 1 93.75 87 LEU B O 1
ATOM 2129 N N . GLU B 1 88 ? 17.547 -12.359 -2.682 1 92.25 88 GLU B N 1
ATOM 2130 C CA . GLU B 1 88 ? 18.844 -11.93 -2.18 1 92.25 88 GLU B CA 1
ATOM 2131 C C . GLU B 1 88 ? 19.094 -10.445 -2.465 1 92.25 88 GLU B C 1
ATOM 2133 O O . GLU B 1 88 ? 19.844 -9.789 -1.741 1 92.25 88 GLU B O 1
ATOM 2138 N N . THR B 1 89 ? 18.516 -9.961 -3.4 1 95.31 89 THR B N 1
ATOM 2139 C CA . THR B 1 89 ? 18.781 -8.57 -3.734 1 95.31 89 THR B CA 1
ATOM 2140 C C . THR B 1 89 ? 17.812 -7.641 -3.002 1 95.31 89 THR B C 1
ATOM 2142 O O . THR B 1 89 ? 17.844 -6.426 -3.209 1 95.31 89 THR B O 1
ATOM 2145 N N . ALA B 1 90 ? 17.047 -8.211 -2.152 1 96.62 90 ALA B N 1
ATOM 2146 C CA . ALA B 1 90 ? 16.047 -7.406 -1.449 1 96.62 90 ALA B CA 1
ATOM 2147 C C . ALA B 1 90 ? 16.5 -7.09 -0.027 1 96.62 90 ALA B C 1
ATOM 2149 O O . ALA B 1 90 ? 17.203 -7.883 0.595 1 96.62 90 ALA B O 1
ATOM 2150 N N . SER B 1 91 ? 16.125 -5.898 0.418 1 97.5 91 SER B N 1
ATOM 2151 C CA . SER B 1 91 ? 16.172 -5.508 1.823 1 97.5 91 SER B CA 1
ATOM 2152 C C . SER B 1 91 ? 14.766 -5.305 2.385 1 97.5 91 SER B C 1
ATOM 2154 O O . SER B 1 91 ? 13.805 -5.133 1.628 1 97.5 91 SER B O 1
ATOM 2156 N N . LEU B 1 92 ? 14.633 -5.363 3.703 1 97.06 92 LEU B N 1
ATOM 2157 C CA . LEU B 1 92 ? 13.258 -5.285 4.191 1 97.06 92 LEU B CA 1
ATOM 2158 C C . LEU B 1 92 ? 13.188 -4.496 5.496 1 97.06 92 LEU B C 1
ATOM 2160 O O . LEU B 1 92 ? 14.156 -4.473 6.262 1 97.06 92 LEU B O 1
ATOM 2164 N N . ILE B 1 93 ? 12.102 -3.762 5.684 1 97.25 93 ILE B N 1
ATOM 2165 C CA . ILE B 1 93 ? 11.633 -3.158 6.926 1 97.25 93 ILE B CA 1
ATOM 2166 C C . ILE B 1 93 ? 10.406 -3.92 7.438 1 97.25 93 ILE B C 1
ATOM 2168 O O . ILE B 1 93 ? 9.398 -4.02 6.742 1 97.25 93 ILE B O 1
ATOM 2172 N N . PRO B 1 94 ? 10.508 -4.469 8.641 1 97.31 94 PRO B N 1
ATOM 2173 C CA . PRO B 1 94 ? 9.289 -5.027 9.234 1 97.31 94 PRO B CA 1
ATOM 2174 C C . PRO B 1 94 ? 8.359 -3.955 9.797 1 97.31 94 PRO B C 1
ATOM 2176 O O . PRO B 1 94 ? 8.703 -3.287 10.773 1 97.31 94 PRO B O 1
ATOM 2179 N N . TRP B 1 95 ? 7.145 -3.824 9.234 1 96.88 95 TRP B N 1
ATOM 2180 C CA . TRP B 1 95 ? 6.184 -2.842 9.727 1 96.88 95 TRP B CA 1
ATOM 2181 C C . TRP B 1 95 ? 5.465 -3.357 10.969 1 96.88 95 TRP B C 1
ATOM 2183 O O . TRP B 1 95 ? 4.961 -2.572 11.773 1 96.88 95 TRP B O 1
ATOM 2193 N N . GLY B 1 96 ? 5.43 -4.68 11.07 1 94.06 96 GLY B N 1
ATOM 2194 C CA . GLY B 1 96 ? 4.695 -5.273 12.18 1 94.06 96 GLY B CA 1
ATOM 2195 C C . GLY B 1 96 ? 3.219 -5.453 11.891 1 94.06 96 GLY B C 1
ATOM 2196 O O . GLY B 1 96 ? 2.832 -5.742 10.758 1 94.06 96 GLY B O 1
ATOM 2197 N N . ASN B 1 97 ? 2.443 -5.391 12.961 1 92.69 97 ASN B N 1
ATOM 2198 C CA . ASN B 1 97 ? 1.008 -5.641 12.891 1 92.69 97 ASN B CA 1
ATOM 2199 C C . ASN B 1 97 ? 0.224 -4.352 12.656 1 92.69 97 ASN B C 1
ATOM 2201 O O . ASN B 1 97 ? 0.602 -3.291 13.156 1 92.69 97 ASN B O 1
ATOM 2205 N N . PHE B 1 98 ? -0.832 -4.469 11.867 1 94.38 98 PHE B N 1
ATOM 2206 C CA . PHE B 1 98 ? -1.786 -3.377 11.719 1 94.38 98 PHE B CA 1
ATOM 2207 C C . PHE B 1 98 ? -3.137 -3.752 12.312 1 94.38 98 PHE B C 1
ATOM 2209 O O . PHE B 1 98 ? -3.637 -4.855 12.086 1 94.38 98 PHE B O 1
ATOM 2216 N N . ALA B 1 99 ? -3.678 -2.824 13.109 1 90.69 99 ALA B N 1
ATOM 2217 C CA . ALA B 1 99 ? -4.902 -3.049 13.867 1 90.69 99 ALA B CA 1
ATOM 2218 C C . ALA B 1 99 ? -6.121 -3.066 12.953 1 90.69 99 ALA B C 1
ATOM 2220 O O . ALA B 1 99 ? -7.043 -3.867 13.148 1 90.69 99 ALA B O 1
ATOM 2221 N N . GLU B 1 100 ? -6.23 -2.139 12.086 1 94.38 100 GLU B N 1
ATOM 2222 C CA . GLU B 1 100 ? -7.293 -2.035 11.086 1 94.38 100 GLU B CA 1
ATOM 2223 C C . GLU B 1 100 ? -6.758 -1.501 9.766 1 94.38 100 GLU B C 1
ATOM 2225 O O . GLU B 1 100 ? -5.789 -0.738 9.742 1 94.38 100 GLU B O 1
ATOM 2230 N N . SER B 1 101 ? -7.391 -1.947 8.727 1 96.38 101 SER B N 1
ATOM 2231 C CA . SER B 1 101 ? -6.973 -1.483 7.41 1 96.38 101 SER B CA 1
ATOM 2232 C C . SER B 1 101 ? -8.164 -1.351 6.465 1 96.38 101 SER B C 1
ATOM 2234 O O . SER B 1 101 ? -9.125 -2.113 6.562 1 96.38 101 SER B O 1
ATOM 2236 N N . PHE B 1 102 ? -8.039 -0.36 5.543 1 97.31 102 PHE B N 1
ATOM 2237 C CA . PHE B 1 102 ? -9.133 -0.036 4.645 1 97.31 102 PHE B CA 1
ATOM 2238 C C . PHE B 1 102 ? -8.617 0.265 3.242 1 97.31 102 PHE B C 1
ATOM 2240 O O . PHE B 1 102 ? -7.566 0.892 3.084 1 97.31 102 PHE B O 1
ATOM 2247 N N . GLN B 1 103 ? -9.391 -0.217 2.311 1 97.62 103 GLN B N 1
ATOM 2248 C CA . GLN B 1 103 ? -9.273 0.267 0.939 1 97.62 103 GLN B CA 1
ATOM 2249 C C . GLN B 1 103 ? -10.258 1.404 0.676 1 97.62 103 GLN B C 1
ATOM 2251 O O . GLN B 1 103 ? -11.477 1.208 0.735 1 97.62 103 GLN B O 1
ATOM 2256 N N . PHE B 1 104 ? -9.719 2.607 0.404 1 97.88 104 PHE B N 1
ATOM 2257 C CA . PHE B 1 104 ? -10.578 3.729 0.031 1 97.88 104 PHE B CA 1
ATOM 2258 C C . PHE B 1 104 ? -10.562 3.941 -1.479 1 97.88 104 PHE B C 1
ATOM 2260 O O . PHE B 1 104 ? -9.508 3.855 -2.113 1 97.88 104 PHE B O 1
ATOM 2267 N N . ASP B 1 105 ? -11.688 4.133 -2.023 1 98.06 105 ASP B N 1
ATOM 2268 C CA . ASP B 1 105 ? -11.875 4.527 -3.418 1 98.06 105 ASP B CA 1
ATOM 2269 C C . ASP B 1 105 ? -12.617 5.859 -3.518 1 98.06 105 ASP B C 1
ATOM 2271 O O . ASP B 1 105 ? -13.82 5.926 -3.252 1 98.06 105 ASP B O 1
ATOM 2275 N N . ILE B 1 106 ? -11.867 6.875 -3.865 1 98.12 106 ILE B N 1
ATOM 2276 C CA . ILE B 1 106 ? -12.445 8.203 -4.035 1 98.12 106 ILE B CA 1
ATOM 2277 C C . ILE B 1 106 ? -13.047 8.328 -5.434 1 98.12 106 ILE B C 1
ATOM 2279 O O . ILE B 1 106 ? -12.32 8.523 -6.414 1 98.12 106 ILE B O 1
ATOM 2283 N N . LYS B 1 107 ? -14.352 8.305 -5.508 1 97.06 107 LYS B N 1
ATOM 2284 C CA . LYS B 1 107 ? -15.047 8.195 -6.785 1 97.06 107 LYS B CA 1
ATOM 2285 C C . LYS B 1 107 ? -15.219 9.562 -7.434 1 97.06 107 LYS B C 1
ATOM 2287 O O . LYS B 1 107 ? -15.289 9.672 -8.664 1 97.06 107 LYS B O 1
ATOM 2292 N N . GLY B 1 108 ? -15.344 10.523 -6.648 1 97.06 108 GLY B N 1
ATOM 2293 C CA . GLY B 1 108 ? -15.453 11.906 -7.082 1 97.06 108 GLY B CA 1
ATOM 2294 C C . GLY B 1 108 ? -14.484 12.836 -6.367 1 97.06 108 GLY B C 1
ATOM 2295 O O . GLY B 1 108 ? -14.094 12.57 -5.227 1 97.06 108 GLY B O 1
ATOM 2296 N N . ALA B 1 109 ? -14.148 13.836 -7.113 1 98 109 ALA B N 1
ATOM 2297 C CA . ALA B 1 109 ? -13.297 14.828 -6.453 1 98 109 ALA B CA 1
ATOM 2298 C C . ALA B 1 109 ? -13.922 15.305 -5.148 1 98 109 ALA B C 1
ATOM 2300 O O . ALA B 1 109 ? -15.148 15.438 -5.051 1 98 109 ALA B O 1
ATOM 2301 N N . TYR B 1 110 ? -13.031 15.594 -4.176 1 97.94 110 TYR B N 1
ATOM 2302 C CA . TYR B 1 110 ? -13.539 15.961 -2.861 1 97.94 110 TYR B CA 1
ATOM 2303 C C . TYR B 1 110 ? -12.516 16.781 -2.088 1 97.94 110 TYR B C 1
ATOM 2305 O O . TYR B 1 110 ? -11.336 16.422 -2.033 1 97.94 110 TYR B O 1
ATOM 2313 N N . HIS B 1 111 ? -13.016 17.828 -1.531 1 98.06 111 HIS B N 1
ATOM 2314 C CA . HIS B 1 111 ? -12.242 18.578 -0.545 1 98.06 111 HIS B CA 1
ATOM 2315 C C . HIS B 1 111 ? -12.602 18.141 0.875 1 98.06 111 HIS B C 1
ATOM 2317 O O . HIS B 1 111 ? -13.719 18.406 1.34 1 98.06 111 HIS B O 1
ATOM 2323 N N . GLN B 1 112 ? -11.703 17.5 1.509 1 97.31 112 GLN B N 1
ATOM 2324 C CA . GLN B 1 112 ? -11.891 17.125 2.906 1 97.31 112 GLN B CA 1
ATOM 2325 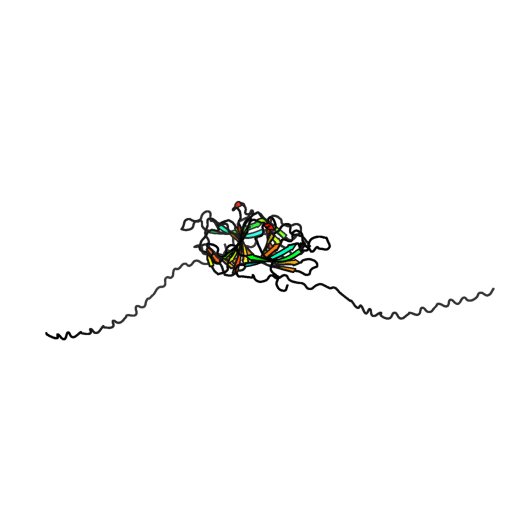C C . GLN B 1 112 ? -11.406 18.219 3.842 1 97.31 112 GLN B C 1
ATOM 2327 O O . GLN B 1 112 ? -10.219 18.562 3.852 1 97.31 112 GLN B O 1
ATOM 2332 N N . PRO B 1 113 ? -12.273 18.828 4.555 1 95.56 113 PRO B N 1
ATOM 2333 C CA . PRO B 1 113 ? -11.898 19.938 5.438 1 95.56 113 PRO B CA 1
ATOM 2334 C C . PRO B 1 113 ? -10.883 19.516 6.504 1 95.56 113 PRO B C 1
ATOM 2336 O O . PRO B 1 113 ? -10.594 18.328 6.656 1 95.56 113 PRO B O 1
ATOM 2339 N N . PRO B 1 114 ? -10.367 20.516 7.211 1 95 114 PRO B N 1
ATOM 2340 C CA . PRO B 1 114 ? -9.383 20.203 8.242 1 95 114 PRO B CA 1
ATOM 2341 C C . PRO B 1 114 ? -9.875 19.125 9.211 1 95 114 PRO B C 1
ATOM 2343 O O . PRO B 1 114 ? -11.008 19.188 9.688 1 95 114 PRO B O 1
ATOM 2346 N N . HIS B 1 115 ? -9.023 18.156 9.445 1 94.44 115 HIS B N 1
ATOM 2347 C CA . HIS B 1 115 ? -9.352 17.016 10.305 1 94.44 115 HIS B CA 1
ATOM 2348 C C . HIS B 1 115 ? -8.086 16.312 10.789 1 94.44 115 HIS B C 1
ATOM 2350 O O . HIS B 1 115 ? -6.992 16.578 10.281 1 94.44 115 HIS B O 1
ATOM 2356 N N . SER B 1 116 ? -8.25 15.539 11.758 1 95.06 116 SER B N 1
ATOM 2357 C CA . SER B 1 116 ? -7.215 14.609 12.203 1 95.06 116 SER B CA 1
ATOM 2358 C C . SER B 1 116 ? -7.527 13.188 11.766 1 95.06 116 SER B C 1
ATOM 2360 O O . SER B 1 116 ? -8.688 12.773 11.75 1 95.06 116 SER B O 1
ATOM 2362 N N . PRO B 1 117 ? -6.469 12.469 11.344 1 95.5 117 PRO B N 1
ATOM 2363 C CA . PRO B 1 117 ? -6.758 11.047 11.133 1 95.5 117 PRO B CA 1
ATOM 2364 C C . PRO B 1 117 ? -7.145 10.328 12.422 1 95.5 117 PRO B C 1
ATOM 2366 O O . PRO B 1 117 ? -6.699 10.703 13.508 1 95.5 117 PRO B O 1
ATOM 2369 N N . PRO B 1 118 ? -8 9.359 12.305 1 94.5 118 PRO B N 1
ATOM 2370 C CA . PRO B 1 118 ? -8.484 8.664 13.5 1 94.5 118 PRO B CA 1
ATOM 2371 C C . PRO B 1 118 ? -7.41 7.801 14.156 1 94.5 118 PRO B C 1
ATOM 2373 O O . PRO B 1 118 ? -7.551 7.418 15.32 1 94.5 118 PRO B O 1
ATOM 2376 N N . ALA B 1 119 ? -6.395 7.406 13.453 1 97.06 119 ALA B N 1
ATOM 2377 C CA . ALA B 1 119 ? -5.297 6.578 13.945 1 97.06 119 ALA B CA 1
ATOM 2378 C C . ALA B 1 119 ? -4 6.895 13.203 1 97.06 119 ALA B C 1
ATOM 2380 O O . ALA B 1 119 ? -4.023 7.457 12.109 1 97.06 119 ALA B O 1
ATOM 2381 N N . VAL B 1 120 ? -2.818 6.516 13.898 1 97.75 120 VAL B N 1
ATOM 2382 C CA . VAL B 1 120 ? -1.547 6.531 13.18 1 97.75 120 VAL B CA 1
ATOM 2383 C C . VAL B 1 120 ? -1.563 5.484 12.078 1 97.75 120 VAL B C 1
ATOM 2385 O O . VAL B 1 120 ? -1.919 4.324 12.312 1 97.75 120 VAL B O 1
ATOM 2388 N N . SER B 1 121 ? -1.177 5.941 10.875 1 98.06 121 SER B N 1
ATOM 2389 C CA . SER B 1 121 ? -1.412 5.012 9.781 1 98.06 121 SER B CA 1
ATOM 2390 C C . SER B 1 121 ? -0.291 5.078 8.75 1 98.06 121 SER B C 1
ATOM 2392 O O . SER B 1 121 ? 0.367 6.113 8.602 1 98.06 121 SER B O 1
ATOM 2394 N N . LEU B 1 122 ? -0.012 3.938 8.125 1 98.44 122 LEU B N 1
ATOM 2395 C CA . LEU B 1 122 ? 0.711 3.838 6.863 1 98.44 122 LEU B CA 1
ATOM 2396 C C . LEU B 1 122 ? -0.25 3.893 5.68 1 98.44 122 LEU B C 1
ATOM 2398 O O . LEU B 1 122 ? -1.084 3.002 5.508 1 98.44 122 LEU B O 1
ATOM 2402 N N . ILE B 1 123 ? -0.205 4.941 4.848 1 98.69 123 ILE B N 1
ATOM 2403 C CA . ILE B 1 123 ? -1.107 5.137 3.719 1 98.69 123 ILE B CA 1
ATOM 2404 C C . ILE B 1 123 ? -0.356 4.902 2.41 1 98.69 123 ILE B C 1
ATOM 2406 O O . ILE B 1 123 ? 0.694 5.504 2.174 1 98.69 123 ILE B O 1
ATOM 2410 N N . VAL B 1 124 ? -0.879 4.035 1.583 1 98.75 124 VAL B N 1
ATOM 2411 C CA . VAL B 1 124 ? -0.285 3.754 0.28 1 98.75 124 VAL B CA 1
ATOM 2412 C C . VAL B 1 124 ? -1.255 4.16 -0.829 1 98.75 124 VAL B C 1
ATOM 2414 O O . VAL B 1 124 ? -2.379 3.654 -0.894 1 98.75 124 VAL B O 1
ATOM 2417 N N . PHE B 1 125 ? -0.813 5.082 -1.676 1 98.81 125 PHE B N 1
ATOM 2418 C CA . PHE B 1 125 ? -1.586 5.445 -2.857 1 98.81 125 PHE B CA 1
ATOM 2419 C C . PHE B 1 125 ? -1.453 4.383 -3.941 1 98.81 125 PHE B C 1
ATOM 2421 O O . PHE B 1 125 ? -0.341 3.984 -4.293 1 98.81 125 PHE B O 1
ATOM 2428 N N . THR B 1 126 ? -2.609 3.984 -4.453 1 98.5 126 THR B N 1
ATOM 2429 C CA . THR B 1 126 ? -2.531 2.984 -5.512 1 98.5 126 THR B CA 1
ATOM 2430 C C . THR B 1 126 ? -2.953 3.582 -6.852 1 98.5 126 THR B C 1
ATOM 2432 O O . THR B 1 126 ? -2.662 3.018 -7.91 1 98.5 126 THR B O 1
ATOM 2435 N N . SER B 1 127 ? -3.645 4.652 -6.855 1 98.06 127 SER B N 1
ATOM 2436 C CA . SER B 1 127 ? -4.008 5.395 -8.062 1 98.06 127 SER B CA 1
ATOM 2437 C C . SER B 1 127 ? -4.414 6.824 -7.727 1 98.06 127 SER B C 1
ATOM 2439 O O . SER B 1 127 ? -4.621 7.16 -6.559 1 98.06 127 SER B O 1
ATOM 2441 N N . GLY B 1 128 ? -4.441 7.676 -8.773 1 98.5 128 GLY B N 1
ATOM 2442 C CA . GLY B 1 128 ? -4.949 9.031 -8.609 1 98.5 128 GLY B CA 1
ATOM 2443 C C . GLY B 1 128 ? -3.975 9.953 -7.91 1 98.5 128 GLY B C 1
ATOM 2444 O O . GLY B 1 128 ? -2.76 9.836 -8.086 1 98.5 128 GLY B O 1
ATOM 2445 N N . GLU B 1 129 ? -4.633 10.953 -7.23 1 98.81 129 GLU B N 1
ATOM 2446 C CA . GLU B 1 129 ? -3.814 11.992 -6.621 1 98.81 129 GLU B CA 1
ATOM 2447 C C . GLU B 1 129 ? -4.543 12.656 -5.453 1 98.81 129 GLU B C 1
ATOM 2449 O O . GLU B 1 129 ? -5.738 12.938 -5.543 1 98.81 129 GLU B O 1
ATOM 2454 N N . GLY B 1 130 ? -3.84 12.867 -4.395 1 98.75 130 GLY B N 1
ATOM 2455 C CA . GLY B 1 130 ? -4.277 13.648 -3.248 1 98.75 130 GLY B CA 1
ATOM 2456 C C . GLY B 1 130 ? -3.264 14.695 -2.818 1 98.75 130 GLY B C 1
ATOM 2457 O O . GLY B 1 130 ? -2.057 14.445 -2.85 1 98.75 130 GLY B O 1
ATOM 2458 N N . THR B 1 131 ? -3.785 15.82 -2.477 1 98.81 131 THR B N 1
ATOM 2459 C CA . THR B 1 131 ? -2.926 16.891 -1.976 1 98.81 131 THR B CA 1
ATOM 2460 C C . THR B 1 131 ? -3.285 17.234 -0.535 1 98.81 131 THR B C 1
ATOM 2462 O O . THR B 1 131 ? -4.441 17.547 -0.235 1 98.81 131 THR B O 1
ATOM 2465 N N . MET B 1 132 ? -2.289 17.172 0.298 1 98.69 132 MET B N 1
ATOM 2466 C CA . MET B 1 132 ? -2.453 17.547 1.697 1 98.69 132 MET B CA 1
ATOM 2467 C C . MET B 1 132 ? -1.957 18.969 1.932 1 98.69 132 MET B C 1
ATOM 2469 O O . MET B 1 132 ? -0.903 19.359 1.424 1 98.69 132 MET B O 1
ATOM 2473 N N . THR B 1 133 ? -2.711 19.688 2.65 1 97.88 133 THR B N 1
ATOM 2474 C CA . THR B 1 133 ? -2.354 21.047 3.039 1 97.88 133 THR B CA 1
ATOM 2475 C C . THR B 1 133 ? -2.412 21.219 4.555 1 97.88 133 THR B C 1
ATOM 2477 O O . THR B 1 133 ? -3.355 20.75 5.199 1 97.88 133 THR B O 1
ATOM 2480 N N . ILE B 1 134 ? -1.364 21.812 5.086 1 97 134 ILE B N 1
ATOM 2481 C CA . ILE B 1 134 ? -1.438 22.25 6.473 1 97 134 ILE B CA 1
ATOM 2482 C C . ILE B 1 134 ? -2.006 23.672 6.527 1 97 134 ILE B C 1
ATOM 2484 O O . ILE B 1 134 ? -1.338 24.625 6.133 1 97 134 ILE B O 1
ATOM 2488 N N . PRO B 1 135 ? -3.17 23.734 7.062 1 93.31 135 PRO B N 1
ATOM 2489 C CA . PRO B 1 135 ? -3.846 25.047 6.992 1 93.31 135 PRO B CA 1
ATOM 2490 C C . PRO B 1 135 ? -3.023 26.172 7.617 1 93.31 135 PRO B C 1
ATOM 2492 O O . PRO B 1 135 ? -2.406 25.969 8.672 1 93.31 135 PRO B O 1
ATOM 2495 N N . GLY B 1 136 ? -3.029 27.312 6.895 1 90.06 136 GLY B N 1
ATOM 2496 C CA . GLY B 1 136 ? -2.438 28.516 7.438 1 90.06 136 GLY B CA 1
ATOM 2497 C C . GLY B 1 136 ? -0.929 28.562 7.285 1 90.06 136 GLY B C 1
ATOM 2498 O O . GLY B 1 136 ? -0.289 29.531 7.695 1 90.06 136 GLY B O 1
ATOM 2499 N N . THR B 1 137 ? -0.304 27.547 6.77 1 92.38 137 THR B N 1
ATOM 2500 C CA . THR B 1 137 ? 1.154 27.5 6.77 1 92.38 137 THR B CA 1
ATOM 2501 C C . THR B 1 137 ? 1.698 27.562 5.344 1 92.38 137 THR B C 1
ATOM 2503 O O . THR B 1 137 ? 2.891 27.812 5.141 1 92.38 137 THR B O 1
ATOM 2506 N N . GLY B 1 138 ? 0.887 27.297 4.355 1 92.88 138 GLY B N 1
ATOM 2507 C CA . GLY B 1 138 ? 1.329 27.203 2.975 1 92.88 138 GLY B CA 1
ATOM 2508 C C . GLY B 1 138 ? 1.998 25.875 2.648 1 92.88 138 GLY B C 1
ATOM 2509 O O . GLY B 1 138 ? 2.35 25.625 1.494 1 92.88 138 GLY B O 1
ATOM 2510 N N . GLN B 1 139 ? 2.197 25.047 3.615 1 95.62 139 GLN B N 1
ATOM 2511 C CA . GLN B 1 139 ? 2.844 23.766 3.4 1 95.62 139 GLN B CA 1
ATOM 2512 C C . GLN B 1 139 ? 1.888 22.766 2.742 1 95.62 139 GLN B C 1
ATOM 2514 O O . GLN B 1 139 ? 0.747 22.609 3.182 1 95.62 139 GLN B O 1
ATOM 2519 N N . LYS B 1 140 ? 2.412 22.078 1.702 1 98.06 140 LYS B N 1
ATOM 2520 C CA . LYS B 1 140 ? 1.629 21.078 0.97 1 98.06 140 LYS B CA 1
ATOM 2521 C C . LYS B 1 140 ? 2.457 19.828 0.675 1 98.06 140 LYS B C 1
ATOM 2523 O O . LYS B 1 140 ? 3.684 19.906 0.588 1 98.06 140 LYS B O 1
ATOM 2528 N N . TRP B 1 141 ? 1.814 18.766 0.553 1 98.5 141 TRP B N 1
ATOM 2529 C CA . TRP B 1 141 ? 2.357 17.5 0.073 1 98.5 141 TRP B CA 1
ATOM 2530 C C . TRP B 1 141 ? 1.409 16.844 -0.928 1 98.5 141 TRP B C 1
ATOM 2532 O O . TRP B 1 141 ? 0.188 16.906 -0.765 1 98.5 141 TRP B O 1
ATOM 2542 N N . ARG B 1 142 ? 1.993 16.219 -1.899 1 98.56 142 ARG B N 1
ATOM 2543 C CA . ARG B 1 142 ? 1.202 15.539 -2.926 1 98.56 142 ARG B CA 1
ATOM 2544 C C . ARG B 1 142 ? 1.549 14.055 -3.002 1 98.56 142 ARG B C 1
ATOM 2546 O O . ARG B 1 142 ? 2.725 13.688 -3.027 1 98.56 142 ARG B O 1
ATOM 2553 N N . GLY B 1 143 ? 0.481 13.219 -2.951 1 98.44 143 GLY B N 1
ATOM 2554 C CA . GLY B 1 143 ? 0.629 11.789 -3.162 1 98.44 143 GLY B CA 1
ATOM 2555 C C . GLY B 1 143 ? -0.028 11.297 -4.438 1 98.44 143 GLY B C 1
ATOM 2556 O O . GLY B 1 143 ? -1.104 11.773 -4.809 1 98.44 143 GLY B O 1
ATOM 2557 N N . ARG B 1 144 ? 0.608 10.312 -5.113 1 98.12 144 ARG B N 1
ATOM 2558 C CA . ARG B 1 144 ? 0.107 9.633 -6.301 1 98.12 144 ARG B CA 1
ATOM 2559 C C . ARG B 1 144 ? 0.347 8.133 -6.211 1 98.12 144 ARG B C 1
ATOM 2561 O O . ARG B 1 144 ? 0.941 7.648 -5.242 1 98.12 144 ARG B O 1
ATOM 2568 N N . GLY B 1 145 ? -0.217 7.477 -7.27 1 97.25 145 GLY B N 1
ATOM 2569 C CA . GLY B 1 145 ? 0.003 6.039 -7.285 1 97.25 145 GLY B CA 1
ATOM 2570 C C . GLY B 1 145 ? 1.446 5.652 -7.023 1 97.25 145 GLY B C 1
ATOM 2571 O O . GLY B 1 145 ? 2.359 6.16 -7.676 1 97.25 145 GLY B O 1
ATOM 2572 N N . GLY B 1 146 ? 1.62 4.777 -6.035 1 97.5 146 GLY B N 1
ATOM 2573 C CA . GLY B 1 146 ? 2.947 4.316 -5.664 1 97.5 146 GLY B CA 1
ATOM 2574 C C . GLY B 1 146 ? 3.502 5.023 -4.441 1 97.5 146 GLY B C 1
ATOM 2575 O O . GLY B 1 146 ? 4.375 4.488 -3.754 1 97.5 146 GLY B O 1
ATOM 2576 N N . ASP B 1 147 ? 2.984 6.191 -4.09 1 98 147 ASP B N 1
ATOM 2577 C CA . ASP B 1 147 ? 3.506 6.965 -2.963 1 98 147 ASP B CA 1
ATOM 2578 C C . ASP B 1 147 ? 3.033 6.383 -1.633 1 98 147 ASP B C 1
ATOM 2580 O O . ASP B 1 147 ? 1.964 5.773 -1.561 1 98 147 ASP B O 1
ATOM 2584 N N . ILE B 1 148 ? 3.885 6.559 -0.622 1 98.62 148 ILE B N 1
ATOM 2585 C CA . ILE B 1 148 ? 3.598 6.156 0.752 1 98.62 148 ILE B CA 1
ATOM 2586 C C . ILE B 1 148 ? 3.67 7.375 1.669 1 98.62 148 ILE B C 1
ATOM 2588 O O . ILE B 1 148 ? 4.535 8.242 1.497 1 98.62 148 ILE B O 1
ATOM 2592 N N . LEU B 1 149 ? 2.752 7.461 2.602 1 98.81 149 LEU B N 1
ATOM 2593 C CA . LEU B 1 149 ? 2.732 8.492 3.631 1 98.81 149 LEU B CA 1
ATOM 2594 C C . LEU B 1 149 ? 2.453 7.887 5.004 1 98.81 149 LEU B C 1
ATOM 2596 O O . LEU B 1 149 ? 1.594 7.016 5.137 1 98.81 149 LEU B O 1
ATOM 2600 N N . ILE B 1 150 ? 3.221 8.352 5.969 1 98.75 150 ILE B N 1
ATOM 2601 C CA . ILE B 1 150 ? 2.836 8.047 7.34 1 98.75 150 ILE B CA 1
ATOM 2602 C C . ILE B 1 150 ? 2.029 9.211 7.918 1 98.75 150 ILE B C 1
ATOM 2604 O O . ILE B 1 150 ? 2.521 10.336 7.988 1 98.75 150 ILE B O 1
ATOM 2608 N N . ALA B 1 151 ? 0.808 8.945 8.266 1 98.56 151 ALA B N 1
ATOM 2609 C CA . ALA B 1 151 ? -0.037 9.93 8.938 1 98.56 151 ALA B CA 1
ATOM 2610 C C . ALA B 1 151 ? -0.037 9.711 10.445 1 98.56 151 ALA B C 1
ATOM 2612 O O . ALA B 1 151 ? -0.612 8.734 10.938 1 98.56 151 ALA B O 1
ATOM 2613 N N . ALA B 1 152 ? 0.593 10.586 11.172 1 98.25 152 ALA B N 1
ATOM 2614 C CA . ALA B 1 152 ? 0.728 10.453 12.617 1 98.25 152 ALA B CA 1
ATOM 2615 C C . ALA B 1 152 ? 0.244 11.711 13.336 1 98.25 152 ALA B C 1
ATOM 2617 O O . ALA B 1 152 ? 0.547 11.922 14.508 1 98.25 152 ALA B O 1
ATOM 2618 N N . ASP B 1 153 ? -0.502 12.547 12.617 1 97.75 153 ASP B N 1
ATOM 2619 C CA . ASP B 1 153 ? -0.977 13.805 13.188 1 97.75 153 ASP B CA 1
ATOM 2620 C C . ASP B 1 153 ? -2.371 13.641 13.789 1 97.75 153 ASP B C 1
ATOM 2622 O O . ASP B 1 153 ? -3.264 14.453 13.523 1 97.75 153 ASP B O 1
ATOM 2626 N N . THR B 1 154 ? -2.588 12.68 14.664 1 96.62 154 THR B N 1
ATOM 2627 C CA . THR B 1 154 ? -3.889 12.352 15.234 1 96.62 154 THR B CA 1
ATOM 2628 C C . THR B 1 154 ? -4.387 13.492 16.125 1 96.62 154 THR B C 1
ATOM 2630 O O . THR B 1 154 ? -5.578 13.57 16.438 1 96.62 154 THR B O 1
ATOM 2633 N N . ASP B 1 155 ? -3.525 14.367 16.609 1 95.44 155 ASP B N 1
ATOM 2634 C CA . ASP B 1 155 ? -3.916 15.531 17.391 1 95.44 155 ASP B CA 1
ATOM 2635 C C . ASP B 1 155 ? -3.773 16.812 16.594 1 95.44 155 ASP B C 1
ATOM 2637 O O . ASP B 1 155 ? -3.906 17.922 17.141 1 95.44 155 ASP B O 1
ATOM 2641 N N . GLY B 1 156 ? -3.354 16.641 15.422 1 95.12 156 GLY B N 1
ATOM 2642 C CA . GLY B 1 156 ? -3.207 17.781 14.539 1 95.12 156 GLY B CA 1
ATOM 2643 C C . GLY B 1 156 ? -4.363 17.938 13.57 1 95.12 156 GLY B C 1
ATOM 2644 O O . GLY B 1 156 ? -5.465 17.438 13.82 1 95.12 156 GLY B O 1
ATOM 2645 N N . SER B 1 157 ? -4.082 18.781 12.531 1 93.81 157 SER B N 1
ATOM 2646 C CA . SER B 1 157 ? -5.121 19.031 11.539 1 93.81 157 SER B CA 1
ATOM 2647 C C . SER B 1 157 ? -4.52 19.297 10.164 1 93.81 157 SER B C 1
ATOM 2649 O O . SER B 1 157 ? -3.586 20.094 10.031 1 93.81 157 SER B O 1
ATOM 2651 N N . HIS B 1 158 ? -5.074 18.547 9.211 1 96.44 158 HIS B N 1
ATOM 2652 C CA . HIS B 1 158 ? -4.715 18.797 7.824 1 96.44 158 HIS B CA 1
ATOM 2653 C C . HIS B 1 158 ? -5.941 18.75 6.918 1 96.44 158 HIS B C 1
ATOM 2655 O O . HIS B 1 158 ? -7.008 18.297 7.332 1 96.44 158 HIS B O 1
ATOM 2661 N N . GLU B 1 159 ? -5.82 19.312 5.773 1 97.12 159 GLU B N 1
ATOM 2662 C CA . GLU B 1 159 ? -6.855 19.203 4.754 1 97.12 159 GLU B CA 1
ATOM 2663 C C . GLU B 1 159 ? -6.371 18.375 3.566 1 97.12 159 GLU B C 1
ATOM 2665 O O . GLU B 1 159 ? -5.168 18.25 3.344 1 97.12 159 GLU B O 1
ATOM 2670 N N . MET B 1 160 ? -7.344 17.75 2.918 1 98.25 160 MET B N 1
ATOM 2671 C CA . MET B 1 160 ? -7.016 16.969 1.723 1 98.25 160 MET B CA 1
ATOM 2672 C C . MET B 1 160 ? -7.844 17.438 0.53 1 98.25 160 MET B C 1
ATOM 2674 O O . MET B 1 160 ? -9.039 17.703 0.667 1 98.25 160 MET B O 1
ATOM 2678 N N . ASP B 1 161 ? -7.207 17.609 -0.582 1 98.62 161 ASP B N 1
ATOM 2679 C CA . ASP B 1 161 ? -7.875 17.656 -1.879 1 98.62 161 ASP B CA 1
ATOM 2680 C C . ASP B 1 161 ? -7.672 16.344 -2.648 1 98.62 161 ASP B C 1
ATOM 2682 O O . ASP B 1 161 ? -6.555 16.016 -3.051 1 98.62 161 ASP B O 1
ATOM 2686 N N . TRP B 1 162 ? -8.789 15.648 -2.828 1 98.62 162 TRP B N 1
ATOM 2687 C CA . TRP B 1 162 ? -8.758 14.359 -3.523 1 98.62 162 TRP B CA 1
ATOM 2688 C C . TRP B 1 162 ? -9.227 14.516 -4.965 1 98.62 162 TRP B C 1
ATOM 2690 O O . TRP B 1 162 ? -10.273 15.109 -5.227 1 98.62 162 TRP B O 1
ATOM 2700 N N . LYS B 1 163 ? -8.508 13.992 -5.875 1 98.75 163 LYS B N 1
ATOM 2701 C CA . LYS B 1 163 ? -8.992 13.867 -7.25 1 98.75 163 LYS B CA 1
ATOM 2702 C C . LYS B 1 163 ? -9.859 12.625 -7.414 1 98.75 163 LYS B C 1
ATOM 2704 O O . LYS B 1 163 ? -9.633 11.609 -6.75 1 98.75 163 LYS B O 1
ATOM 2709 N N . ALA B 1 164 ? -10.805 12.727 -8.312 1 98.31 164 ALA B N 1
ATOM 2710 C CA . ALA B 1 164 ? -11.57 11.531 -8.672 1 98.31 164 ALA B CA 1
ATOM 2711 C C . ALA B 1 164 ? -10.648 10.422 -9.188 1 98.31 164 ALA B C 1
ATOM 2713 O O . ALA B 1 164 ? -9.711 10.688 -9.938 1 98.31 164 ALA B O 1
ATOM 2714 N N . GLY B 1 165 ? -10.922 9.18 -8.758 1 97.38 165 GLY B N 1
ATOM 2715 C CA . GLY B 1 165 ? -10.125 8.047 -9.211 1 97.38 165 GLY B CA 1
ATOM 2716 C C . GLY B 1 165 ? -8.961 7.73 -8.289 1 97.38 165 GLY B C 1
ATOM 2717 O O . GLY B 1 165 ? -8.203 6.789 -8.547 1 97.38 165 GLY B O 1
ATOM 2718 N N . THR B 1 166 ? -8.883 8.508 -7.141 1 98.5 166 THR B N 1
ATOM 2719 C CA . THR B 1 166 ? -7.828 8.227 -6.176 1 98.5 166 THR B CA 1
ATOM 2720 C C . THR B 1 166 ? -8.18 6.992 -5.344 1 98.5 166 THR B C 1
ATOM 2722 O O . THR B 1 166 ? -9.32 6.844 -4.895 1 98.5 166 THR B O 1
ATOM 2725 N N . ARG B 1 167 ? -7.223 6.109 -5.234 1 98.38 167 ARG B N 1
ATOM 2726 C CA . ARG B 1 167 ? -7.332 4.953 -4.348 1 98.38 167 ARG B CA 1
ATOM 2727 C C . ARG B 1 167 ? -6.152 4.887 -3.389 1 98.38 167 ARG B C 1
ATOM 2729 O O . ARG B 1 167 ? -5.012 5.137 -3.779 1 98.38 167 ARG B O 1
ATOM 2736 N N . VAL B 1 168 ? -6.477 4.625 -2.141 1 98.5 168 VAL B N 1
ATOM 2737 C CA . VAL B 1 168 ? -5.438 4.441 -1.136 1 98.5 168 VAL B CA 1
ATOM 2738 C C . VAL B 1 168 ? -5.766 3.232 -0.262 1 98.5 168 VAL B C 1
ATOM 2740 O O . VAL B 1 168 ? -6.938 2.91 -0.058 1 98.5 168 VAL B O 1
ATOM 2743 N N . VAL B 1 169 ? -4.746 2.564 0.089 1 98.19 169 VAL B N 1
ATOM 2744 C CA . VAL B 1 169 ? -4.867 1.613 1.188 1 98.19 169 VAL B CA 1
ATOM 2745 C C . VAL B 1 169 ? -4.336 2.24 2.477 1 98.19 169 VAL B C 1
ATOM 2747 O O . VAL B 1 169 ? -3.24 2.807 2.492 1 98.19 169 VAL B O 1
ATOM 2750 N N . ASP B 1 170 ? -5.188 2.197 3.461 1 97.5 170 ASP B N 1
ATOM 2751 C CA . ASP B 1 170 ? -4.898 2.805 4.758 1 97.5 170 ASP B CA 1
ATOM 2752 C C . ASP B 1 170 ? -4.719 1.738 5.836 1 97.5 170 ASP B C 1
ATOM 2754 O O . ASP B 1 170 ? -5.652 0.996 6.145 1 97.5 170 ASP B O 1
ATOM 2758 N N . PHE B 1 171 ? -3.473 1.68 6.457 1 97.69 171 PHE B N 1
ATOM 2759 C CA . PHE B 1 171 ? -3.137 0.694 7.477 1 97.69 171 PHE B CA 1
ATOM 2760 C C . PHE B 1 171 ? -2.891 1.369 8.82 1 97.69 171 PHE B C 1
ATOM 2762 O O . PHE B 1 171 ? -1.901 2.084 8.992 1 97.69 171 PHE B O 1
ATOM 2769 N N . SER B 1 172 ? -3.684 1.003 9.805 1 97.56 172 SER B N 1
ATOM 2770 C CA . SER B 1 172 ? -3.588 1.668 11.102 1 97.56 172 SER B CA 1
ATOM 2771 C C . SER B 1 172 ? -2.635 0.927 12.031 1 97.56 172 SER B C 1
ATOM 2773 O O . SER B 1 172 ? -2.803 -0.27 12.273 1 97.56 172 SER B O 1
ATOM 2775 N N . PHE B 1 173 ? -1.675 1.668 12.516 1 97.06 173 PHE B N 1
ATOM 2776 C CA . PHE B 1 173 ? -0.895 1.171 13.648 1 97.06 173 PHE B CA 1
ATOM 2777 C C . PHE B 1 173 ? -1.712 1.218 14.93 1 97.06 173 PHE B C 1
ATOM 2779 O O . PHE B 1 173 ? -2.703 1.944 15.016 1 97.06 173 PHE B O 1
ATOM 2786 N N . SER B 1 174 ? -1.274 0.429 15.898 1 94.44 174 SER B N 1
ATOM 2787 C CA . SER B 1 174 ? -1.94 0.51 17.203 1 94.44 174 SER B CA 1
ATOM 2788 C C . SER B 1 174 ? -1.659 1.844 17.875 1 94.44 174 SER B C 1
ATOM 2790 O O . SER B 1 174 ? -2.523 2.391 18.562 1 94.44 174 SER B O 1
ATOM 2792 N N . ASP B 1 175 ? -0.514 2.32 17.719 1 93.62 175 ASP B N 1
ATOM 2793 C CA . ASP B 1 175 ? -0.07 3.607 18.25 1 93.62 175 ASP B CA 1
ATOM 2794 C C . ASP B 1 175 ? 1.26 4.027 17.625 1 93.62 175 ASP B C 1
ATOM 2796 O O . ASP B 1 175 ? 1.759 3.369 16.703 1 93.62 175 ASP B O 1
ATOM 2800 N N . LEU B 1 176 ? 1.77 5.117 18.062 1 92.88 176 LEU B N 1
ATOM 2801 C CA . LEU B 1 176 ? 3.002 5.68 17.531 1 92.88 176 LEU B CA 1
ATOM 2802 C C . LEU B 1 176 ? 4.191 4.77 17.812 1 92.88 176 LEU B C 1
ATOM 2804 O O . LEU B 1 176 ? 5.137 4.707 17.031 1 92.88 176 LEU B O 1
ATOM 2808 N N . GLU B 1 177 ? 4.137 4.078 18.953 1 94.19 177 GLU B N 1
ATOM 2809 C CA . GLU B 1 177 ? 5.25 3.234 19.375 1 94.19 177 GLU B CA 1
ATOM 2810 C C . GLU B 1 177 ? 5.363 1.988 18.5 1 94.19 177 GLU B C 1
ATOM 2812 O O . GLU B 1 177 ? 6.398 1.317 18.5 1 94.19 177 GLU B O 1
ATOM 2817 N N . ALA B 1 178 ? 4.34 1.693 17.812 1 95.75 178 ALA B N 1
ATOM 2818 C CA . ALA B 1 178 ? 4.336 0.512 16.953 1 95.75 178 ALA B CA 1
ATOM 2819 C C . ALA B 1 178 ? 5.121 0.761 15.672 1 95.75 178 ALA B C 1
ATOM 2821 O O . ALA B 1 178 ? 5.457 -0.181 14.945 1 95.75 178 ALA B O 1
ATOM 2822 N N . ILE B 1 179 ? 5.395 1.987 15.359 1 96.88 179 ILE B N 1
ATOM 2823 C CA . ILE B 1 179 ? 6.168 2.32 14.164 1 96.88 179 ILE B CA 1
ATOM 2824 C C . ILE B 1 179 ? 7.633 1.94 14.375 1 96.88 179 ILE B C 1
ATOM 2826 O O . ILE B 1 179 ? 8.219 2.264 15.414 1 96.88 179 ILE B O 1
ATOM 2830 N N . PRO B 1 180 ? 8.203 1.305 13.445 1 97.5 180 PRO B N 1
ATOM 2831 C CA . PRO B 1 180 ? 9.625 0.962 13.586 1 97.5 180 PRO B CA 1
ATOM 2832 C C . PRO B 1 180 ? 10.5 2.184 13.844 1 97.5 180 PRO B C 1
ATOM 2834 O O . PRO B 1 180 ? 10.148 3.299 13.453 1 97.5 180 PRO B O 1
ATOM 2837 N N . ALA B 1 181 ? 11.656 1.946 14.453 1 97.5 181 ALA B N 1
ATOM 2838 C CA . ALA B 1 181 ? 12.609 3.021 14.719 1 97.5 181 ALA B CA 1
ATOM 2839 C C . ALA B 1 181 ? 12.977 3.762 13.438 1 97.5 181 ALA B C 1
ATOM 2841 O O . ALA B 1 181 ? 13.164 3.141 12.391 1 97.5 181 ALA B O 1
ATOM 2842 N N . HIS B 1 182 ? 13.062 5.051 13.594 1 98.44 182 HIS B N 1
ATOM 2843 C CA . HIS B 1 182 ? 13.406 5.91 12.461 1 98.44 182 HIS B CA 1
ATOM 2844 C C . HIS B 1 182 ? 14.062 7.199 12.938 1 98.44 182 HIS B C 1
ATOM 2846 O O . HIS B 1 182 ? 14.031 7.52 14.125 1 98.44 182 HIS B O 1
ATOM 2852 N N . GLU B 1 183 ? 14.664 7.863 11.992 1 98.19 183 GLU B N 1
ATOM 2853 C CA . GLU B 1 183 ? 15.242 9.18 12.234 1 98.19 183 GLU B CA 1
ATOM 2854 C C . GLU B 1 183 ? 14.586 10.242 11.367 1 98.19 183 GLU B C 1
ATOM 2856 O O . GLU B 1 183 ? 14.297 10.008 10.195 1 98.19 183 GLU B O 1
ATOM 2861 N N . VAL B 1 184 ? 14.359 11.391 11.969 1 98.31 184 VAL B N 1
ATOM 2862 C CA . VAL B 1 184 ? 13.875 12.516 11.188 1 98.31 184 VAL B CA 1
ATOM 2863 C C . VAL B 1 184 ? 15.039 13.164 10.438 1 98.31 184 VAL B C 1
ATOM 2865 O O . VAL B 1 184 ? 16.047 13.547 11.039 1 98.31 184 VAL B O 1
ATOM 2868 N N . VAL B 1 185 ? 14.914 13.289 9.109 1 98.44 185 VAL B N 1
ATOM 2869 C CA . VAL B 1 185 ? 15.961 13.906 8.305 1 98.44 185 VAL B CA 1
ATOM 2870 C C . VAL B 1 185 ? 15.43 15.172 7.645 1 98.44 185 VAL B C 1
ATOM 2872 O O . VAL B 1 185 ? 14.219 15.32 7.453 1 98.44 185 VAL B O 1
ATOM 2875 N N . PRO B 1 186 ? 16.266 16.125 7.336 1 97.06 186 PRO B N 1
ATOM 2876 C CA . PRO B 1 186 ? 15.797 17.391 6.758 1 97.06 186 PRO B CA 1
ATOM 2877 C C . PRO B 1 186 ? 15.188 17.219 5.371 1 97.06 186 PRO B C 1
ATOM 2879 O O . PRO B 1 186 ? 15.703 16.438 4.559 1 97.06 186 PRO B O 1
ATOM 2882 N N . ALA B 1 187 ? 14.109 17.875 5.172 1 97 187 ALA B N 1
ATOM 2883 C CA . ALA B 1 187 ? 13.477 17.891 3.855 1 97 187 ALA B CA 1
ATOM 2884 C C . ALA B 1 187 ? 14.32 18.672 2.854 1 97 187 ALA B C 1
ATOM 2886 O O . ALA B 1 187 ? 15.227 19.406 3.24 1 97 187 ALA B O 1
ATOM 2887 N N . ARG B 1 188 ? 14.023 18.375 1.588 1 91.38 188 ARG B N 1
ATOM 2888 C CA . ARG B 1 188 ? 14.703 19.156 0.556 1 91.38 188 ARG B CA 1
ATOM 2889 C C . ARG B 1 188 ? 14.242 20.609 0.563 1 91.38 188 ARG B C 1
ATOM 2891 O O . ARG B 1 188 ? 13.047 20.875 0.686 1 91.38 188 ARG B O 1
ATOM 2898 N N . GLY B 1 189 ? 15.125 21.516 0.283 1 74.62 189 GLY B N 1
ATOM 2899 C CA . GLY B 1 189 ? 14.812 22.938 0.247 1 74.62 189 GLY B CA 1
ATOM 2900 C C . GLY B 1 189 ? 14.5 23.516 1.615 1 74.62 189 GLY B C 1
ATOM 2901 O O . GLY B 1 189 ? 14.039 24.656 1.724 1 74.62 189 GLY B O 1
ATOM 2902 N N . ALA B 1 190 ? 14.555 22.719 2.602 1 58.81 190 ALA B N 1
ATOM 2903 C CA . ALA B 1 190 ? 14.391 23.234 3.953 1 58.81 190 ALA B CA 1
ATOM 2904 C C . ALA B 1 190 ? 15.625 24 4.402 1 58.81 190 ALA B C 1
ATOM 2906 O O . ALA B 1 190 ? 16.75 23.703 3.967 1 58.81 190 ALA B O 1
#

Secondary structure (DSSP, 8-state):
------------------------------------EE--PPPPSSTTEEEEEEEEEEEEEE-TTSSEEEEEEEEEEE-SBSSBTTBTTEEEEE---BSEEEEEEE-S-EEEEEE--SS-EEEEEEESEEEEE-TTT-EEEEEETT-EEEEE-TTS-EEEEEPTTEEEEEEE-SSGGGSPP-EEEPPTT-/------------------------------------EE--PPPPSSTTEEEEEEEEEEEEEE-TTSSEEEEEEEEEEE-SBSSBTTBTTEEEEE---BSEEEEEEE-S-EEEEEE--SS-EEEEEEESEEEEE-TTT-EEEEEETT-EEEEE-TTS-EEEEEPTTEEEEEEE-SSGGGSPP-EEEPPTT-